Protein AF-A0A2S8FAM4-F1 (afdb_monomer_lite)

pLDDT: mean 92.36, std 6.88, range [55.84, 98.5]

Structure (mmCIF, N/CA/C/O backbone):
data_AF-A0A2S8FAM4-F1
#
_entry.id   AF-A0A2S8FAM4-F1
#
loop_
_atom_site.group_PDB
_atom_site.id
_atom_site.type_symbol
_atom_site.label_atom_id
_atom_site.label_alt_id
_atom_site.label_comp_id
_atom_site.label_asym_id
_atom_site.label_entity_id
_atom_site.label_seq_id
_atom_site.pdbx_PDB_ins_code
_atom_site.Cartn_x
_atom_site.Cartn_y
_atom_site.Cartn_z
_atom_site.occupancy
_atom_site.B_iso_or_equiv
_atom_site.auth_seq_id
_atom_site.auth_comp_id
_atom_site.auth_asym_id
_atom_site.auth_atom_id
_atom_site.pdbx_PDB_model_num
ATOM 1 N N . MET A 1 1 ? -5.728 -14.036 -1.581 1.00 91.44 1 MET A N 1
ATOM 2 C CA . MET A 1 1 ? -6.067 -14.163 -0.144 1.00 91.44 1 MET A CA 1
ATOM 3 C C . MET A 1 1 ? -7.359 -14.964 0.045 1.00 91.44 1 MET A C 1
ATOM 5 O O . MET A 1 1 ? -8.101 -15.139 -0.917 1.00 91.44 1 MET A O 1
ATOM 9 N N . THR A 1 2 ? -7.619 -15.513 1.237 1.00 95.44 2 THR A N 1
ATOM 10 C CA . THR A 1 2 ? -8.847 -16.270 1.579 1.00 95.44 2 THR A CA 1
ATOM 11 C C . THR A 1 2 ? -9.585 -15.661 2.778 1.00 95.44 2 THR A C 1
ATOM 13 O O . THR A 1 2 ? -9.003 -14.867 3.506 1.00 95.44 2 THR A O 1
ATOM 16 N N . GLU A 1 3 ? -10.837 -16.060 3.043 1.00 97.25 3 GLU A N 1
ATOM 17 C CA . GLU A 1 3 ? -11.587 -15.601 4.237 1.00 97.25 3 GLU A CA 1
ATOM 18 C C . GLU A 1 3 ? -10.841 -15.903 5.541 1.00 97.25 3 GLU A C 1
ATOM 20 O O . GLU A 1 3 ? -10.739 -15.052 6.414 1.00 97.25 3 GLU A O 1
ATOM 25 N N . ALA A 1 4 ? -10.226 -17.087 5.640 1.00 97.88 4 ALA A N 1
ATOM 26 C CA . ALA A 1 4 ? -9.426 -17.453 6.805 1.00 97.88 4 ALA A CA 1
ATOM 27 C C . ALA A 1 4 ? -8.199 -16.542 6.984 1.00 97.88 4 ALA A C 1
ATOM 29 O O . ALA A 1 4 ? -7.764 -16.312 8.111 1.00 97.88 4 ALA A O 1
ATOM 30 N N . ASP A 1 5 ? -7.640 -16.029 5.886 1.00 97.81 5 ASP A N 1
ATOM 31 C CA . ASP A 1 5 ? -6.540 -15.069 5.936 1.00 97.81 5 ASP A CA 1
ATOM 32 C C . ASP A 1 5 ? -7.026 -13.689 6.391 1.00 97.81 5 ASP A C 1
ATOM 34 O O . ASP A 1 5 ? -6.368 -13.059 7.215 1.00 97.81 5 ASP A O 1
ATOM 38 N N . VAL A 1 6 ? -8.187 -13.238 5.908 1.00 98.00 6 VAL A N 1
ATOM 39 C CA . VAL A 1 6 ? -8.804 -11.969 6.328 1.00 98.00 6 VAL A CA 1
ATOM 40 C C . VAL A 1 6 ? -9.157 -12.007 7.816 1.00 98.00 6 VAL A C 1
ATOM 42 O O . VAL A 1 6 ? -8.746 -11.121 8.564 1.00 98.00 6 VAL A O 1
ATOM 45 N N . ASP A 1 7 ? -9.816 -13.072 8.276 1.00 98.25 7 ASP A N 1
ATOM 46 C CA . ASP A 1 7 ? -10.145 -13.272 9.693 1.00 98.25 7 ASP A CA 1
ATOM 47 C C . ASP A 1 7 ? -8.873 -13.314 10.561 1.00 98.25 7 ASP A C 1
ATOM 49 O O . ASP A 1 7 ? -8.841 -12.828 11.698 1.00 98.25 7 ASP A O 1
ATOM 53 N N . LYS A 1 8 ? -7.782 -13.874 10.023 1.00 98.38 8 LYS A N 1
ATOM 54 C CA . LYS A 1 8 ? -6.474 -13.859 10.680 1.00 98.38 8 LYS A CA 1
ATOM 55 C C . LYS A 1 8 ? -5.906 -12.441 10.777 1.00 98.38 8 LYS A C 1
ATOM 57 O O . LYS A 1 8 ? -5.403 -12.094 11.839 1.00 98.38 8 LYS A O 1
ATOM 62 N N . ILE A 1 9 ? -5.987 -11.622 9.725 1.00 98.38 9 ILE A N 1
ATOM 63 C CA . ILE A 1 9 ? -5.545 -10.215 9.765 1.00 98.38 9 ILE A CA 1
ATOM 64 C C . ILE A 1 9 ? -6.311 -9.454 10.852 1.00 98.38 9 ILE A C 1
ATOM 66 O O . ILE A 1 9 ? -5.694 -8.839 11.722 1.00 98.38 9 ILE A O 1
ATOM 70 N N . GLU A 1 10 ? -7.640 -9.538 10.840 1.00 98.38 10 GLU A N 1
ATOM 71 C CA . GLU A 1 10 ? -8.509 -8.849 11.799 1.00 98.38 10 GLU A CA 1
ATOM 72 C C . GLU A 1 10 ? -8.233 -9.279 13.243 1.00 98.38 10 GLU A C 1
ATOM 74 O O . GLU A 1 10 ? -8.065 -8.436 14.125 1.00 98.38 10 GLU A O 1
ATOM 79 N N . SER A 1 11 ? -8.113 -10.586 13.491 1.00 98.31 11 SER A N 1
ATOM 80 C CA . SER A 1 11 ? -7.857 -11.117 14.835 1.00 98.31 11 SER A CA 1
ATOM 81 C C . SER A 1 11 ? -6.451 -10.806 15.360 1.00 98.31 11 SER A C 1
ATOM 83 O O . SER A 1 11 ? -6.300 -10.473 16.534 1.00 98.31 11 SER A O 1
ATOM 85 N N . GLU A 1 12 ? -5.421 -10.879 14.514 1.00 98.31 12 GLU A N 1
ATOM 86 C CA . GLU A 1 12 ? -4.027 -10.621 14.898 1.00 98.31 12 GLU A CA 1
ATOM 87 C C . GLU A 1 12 ? -3.741 -9.129 15.124 1.00 98.31 12 GLU A C 1
ATOM 89 O O . GLU A 1 12 ? -2.832 -8.791 15.893 1.00 98.31 12 GLU A O 1
ATOM 94 N N . LEU A 1 13 ? -4.481 -8.243 14.453 1.00 97.50 13 LEU A N 1
ATOM 95 C CA . LEU A 1 13 ? -4.334 -6.789 14.572 1.00 97.50 13 LEU A CA 1
ATOM 96 C C . LEU A 1 13 ? -5.385 -6.144 15.485 1.00 97.50 13 LEU A C 1
ATOM 98 O O . LEU A 1 13 ? -5.208 -4.997 15.882 1.00 97.50 13 LEU A O 1
ATOM 102 N N . GLY A 1 14 ? -6.450 -6.865 15.846 1.00 97.06 14 GLY A N 1
ATOM 103 C CA . GLY A 1 14 ? -7.537 -6.339 16.673 1.00 97.06 14 GLY A CA 1
ATOM 104 C C . GLY A 1 14 ? -8.384 -5.280 15.962 1.00 97.06 14 GLY A C 1
ATOM 105 O O . GLY A 1 14 ? -8.885 -4.370 16.618 1.00 97.06 14 GLY A O 1
ATOM 106 N N . ILE A 1 15 ? -8.528 -5.386 14.639 1.00 96.56 15 ILE A N 1
ATOM 107 C CA . ILE A 1 15 ? -9.277 -4.442 13.795 1.00 96.56 15 ILE A CA 1
ATOM 108 C C . ILE A 1 15 ? -10.448 -5.138 13.098 1.00 96.56 15 ILE A C 1
ATOM 110 O O . ILE A 1 15 ? -10.539 -6.362 13.075 1.00 96.56 15 ILE A O 1
ATOM 114 N N . THR A 1 16 ? -11.328 -4.353 12.484 1.00 97.00 16 THR A N 1
ATOM 115 C CA . THR A 1 16 ? -12.312 -4.842 11.511 1.00 97.00 16 THR A CA 1
ATOM 116 C C . THR A 1 16 ? -12.008 -4.189 10.175 1.00 97.00 16 THR A C 1
ATOM 118 O O . THR A 1 16 ? -11.930 -2.963 10.095 1.00 97.00 16 THR A O 1
ATOM 121 N N . LEU A 1 17 ? -11.788 -4.998 9.143 1.00 97.81 17 LEU A N 1
ATOM 122 C CA . LEU A 1 17 ? -11.504 -4.495 7.811 1.00 97.81 17 LEU A CA 1
ATOM 123 C C . LEU A 1 17 ? -12.808 -4.053 7.132 1.00 97.81 17 LEU A C 1
ATOM 125 O O . LEU A 1 17 ? -13.815 -4.764 7.216 1.00 97.81 17 LEU A O 1
ATOM 129 N N . PRO A 1 18 ? -12.802 -2.910 6.429 1.00 97.94 18 PRO A N 1
ATOM 130 C CA . PRO A 1 18 ? -13.954 -2.462 5.658 1.00 97.94 18 PRO A CA 1
ATOM 131 C C . PRO A 1 18 ? -14.409 -3.486 4.613 1.00 97.94 18 PRO A C 1
ATOM 133 O O . PRO A 1 18 ? -13.591 -4.183 4.005 1.00 97.94 18 PRO A O 1
ATOM 136 N N . MET A 1 19 ? -15.724 -3.577 4.394 1.00 97.25 19 MET A N 1
ATOM 137 C CA . MET A 1 19 ? -16.318 -4.594 3.516 1.00 97.25 19 MET A CA 1
ATOM 138 C C . MET A 1 19 ? -15.822 -4.485 2.068 1.00 97.25 19 MET A C 1
ATOM 140 O O . MET A 1 19 ? -15.526 -5.497 1.441 1.00 97.25 19 MET A O 1
ATOM 144 N N . ASP A 1 20 ? -15.681 -3.267 1.551 1.00 97.19 20 ASP A N 1
ATOM 145 C CA . ASP A 1 20 ? -15.162 -3.009 0.206 1.00 97.19 20 ASP A CA 1
ATOM 146 C C . ASP A 1 20 ? -13.700 -3.459 0.050 1.00 97.19 20 ASP A C 1
ATOM 148 O O . ASP A 1 20 ? -13.341 -4.033 -0.979 1.00 97.19 20 ASP A O 1
ATOM 152 N N . TYR A 1 21 ? -12.866 -3.294 1.082 1.00 97.31 21 TYR A N 1
ATOM 153 C CA . TYR A 1 21 ? -11.515 -3.859 1.095 1.00 97.31 21 TYR A CA 1
ATOM 154 C C . TYR A 1 21 ? -11.532 -5.390 1.117 1.00 97.31 21 TYR A C 1
ATOM 156 O O . TYR A 1 21 ? -10.822 -6.013 0.323 1.00 97.31 21 TYR A O 1
ATOM 164 N N . ARG A 1 22 ? -12.372 -6.003 1.969 1.00 97.06 22 ARG A N 1
ATOM 165 C CA . ARG A 1 22 ? -12.530 -7.468 2.031 1.00 97.06 22 ARG A CA 1
ATOM 166 C C . ARG A 1 22 ? -12.901 -8.040 0.663 1.00 97.06 22 ARG A C 1
ATOM 168 O O . ARG A 1 22 ? -12.263 -8.986 0.206 1.00 97.06 22 ARG A O 1
ATOM 175 N N . GLU A 1 23 ? -13.887 -7.451 -0.012 1.00 96.00 23 GLU A N 1
ATOM 176 C CA . GLU A 1 23 ? -14.320 -7.894 -1.341 1.00 96.00 23 GLU A CA 1
ATOM 177 C C . GLU A 1 23 ? -13.179 -7.845 -2.366 1.00 96.00 23 GLU A C 1
ATOM 179 O O . GLU A 1 23 ? -12.997 -8.797 -3.130 1.00 96.00 23 GLU A O 1
ATOM 184 N N . ILE A 1 24 ? -12.374 -6.778 -2.359 1.00 95.38 24 ILE A N 1
ATOM 185 C CA . ILE A 1 24 ? -11.244 -6.626 -3.282 1.00 95.38 24 ILE A CA 1
ATOM 186 C C . ILE A 1 24 ? -10.197 -7.725 -3.069 1.00 95.38 24 ILE A C 1
ATOM 188 O O . ILE A 1 24 ? -9.776 -8.354 -4.041 1.00 95.38 24 ILE A O 1
ATOM 192 N N . VAL A 1 25 ? -9.775 -7.981 -1.828 1.00 94.69 25 VAL A N 1
ATOM 193 C CA . VAL A 1 25 ? -8.695 -8.947 -1.554 1.00 94.69 25 VAL A CA 1
ATOM 194 C C . VAL A 1 25 ? -9.142 -10.406 -1.686 1.00 94.69 25 VAL A C 1
ATOM 196 O O . VAL A 1 25 ? -8.370 -11.267 -2.109 1.00 94.69 25 VAL A O 1
ATOM 199 N N . LEU A 1 26 ? -10.413 -10.706 -1.404 1.00 94.75 26 LEU A N 1
ATOM 200 C CA . LEU A 1 26 ? -10.986 -12.040 -1.618 1.00 94.75 26 LEU A CA 1
ATOM 201 C C . LEU A 1 26 ? -11.180 -12.360 -3.104 1.00 94.75 26 LEU A C 1
ATOM 203 O O . LEU A 1 26 ? -11.109 -13.522 -3.514 1.00 94.75 26 LEU A O 1
ATOM 207 N N . HIS A 1 27 ? -11.405 -11.331 -3.922 1.00 92.38 27 HIS A N 1
ATOM 208 C CA . HIS A 1 27 ? -11.604 -11.449 -5.364 1.00 92.38 27 HIS A CA 1
ATOM 209 C C . HIS A 1 27 ? -10.460 -10.833 -6.171 1.00 92.38 27 HIS A C 1
ATOM 211 O O . HIS A 1 27 ? -10.675 -10.384 -7.300 1.00 92.38 27 HIS A O 1
ATOM 217 N N . PHE A 1 28 ? -9.245 -10.855 -5.612 1.00 86.25 28 PHE A N 1
ATOM 218 C CA . PHE A 1 28 ? -8.072 -10.199 -6.175 1.00 86.25 28 PHE A CA 1
ATOM 219 C C . PHE A 1 28 ? -7.841 -10.614 -7.648 1.00 86.25 28 PHE A C 1
ATOM 221 O O . PHE A 1 28 ? -7.541 -11.779 -7.938 1.00 86.25 28 PHE A O 1
ATOM 228 N N . PRO A 1 29 ? -8.019 -9.695 -8.615 1.00 85.38 29 PRO A N 1
ATOM 229 C CA . PRO A 1 29 ? -8.093 -10.028 -10.033 1.00 85.38 29 PRO A CA 1
ATOM 230 C C . PRO A 1 29 ? -6.719 -10.114 -10.712 1.00 85.38 29 PRO A C 1
ATOM 232 O O . PRO A 1 29 ? -6.628 -10.684 -11.802 1.00 85.38 29 PRO A O 1
ATOM 235 N N . VAL A 1 30 ? -5.660 -9.574 -10.094 1.00 90.31 30 VAL A N 1
ATOM 236 C CA . VAL A 1 30 ? -4.313 -9.498 -10.677 1.00 90.31 30 VAL A CA 1
ATOM 237 C C . VAL A 1 30 ? -3.519 -10.758 -10.331 1.00 90.31 30 VAL A C 1
ATOM 239 O O . VAL A 1 30 ? -2.851 -10.866 -9.306 1.00 90.31 30 VAL A O 1
ATOM 242 N N . ARG A 1 31 ? -3.605 -11.773 -11.193 1.00 90.06 31 ARG A N 1
ATOM 243 C CA . ARG A 1 31 ? -3.109 -13.124 -10.876 1.00 90.06 31 ARG A CA 1
ATOM 244 C C . ARG A 1 31 ? -1.599 -13.232 -10.715 1.00 90.06 31 ARG A C 1
ATOM 246 O O . ARG A 1 31 ? -1.145 -14.148 -10.035 1.00 90.06 31 ARG A O 1
ATOM 253 N N . PHE A 1 32 ? -0.831 -12.366 -11.365 1.00 89.25 32 PHE A N 1
ATOM 254 C CA . PHE A 1 32 ? 0.627 -12.374 -11.256 1.00 89.25 32 PHE A CA 1
ATOM 255 C C . PHE A 1 32 ? 1.148 -11.683 -9.986 1.00 89.25 32 PHE A C 1
ATOM 257 O O . PHE A 1 32 ? 2.312 -11.875 -9.655 1.00 89.25 32 PHE A O 1
ATOM 264 N N . GLU A 1 33 ? 0.302 -10.926 -9.283 1.00 89.44 33 GLU A N 1
ATOM 265 C CA . GLU A 1 33 ? 0.598 -10.293 -7.987 1.00 89.44 33 GLU A CA 1
ATOM 266 C C . GLU A 1 33 ? 0.038 -11.085 -6.798 1.00 89.44 33 GLU A C 1
ATOM 268 O O . GLU A 1 33 ? 0.322 -10.764 -5.644 1.00 89.44 33 GLU A O 1
ATOM 273 N N . ALA A 1 34 ? -0.742 -12.139 -7.056 1.00 89.00 34 ALA A N 1
ATOM 274 C CA . ALA A 1 34 ? -1.329 -12.964 -6.008 1.00 89.00 34 ALA A CA 1
ATOM 275 C C . ALA A 1 34 ? -0.245 -13.545 -5.080 1.00 89.00 34 ALA A C 1
ATOM 277 O O . ALA A 1 34 ? 0.694 -14.204 -5.536 1.00 89.00 34 ALA A O 1
ATOM 278 N N . GLY A 1 35 ? -0.399 -13.315 -3.773 1.00 86.00 35 GLY A N 1
ATOM 279 C CA . GLY A 1 35 ? 0.574 -13.708 -2.750 1.00 86.00 35 GLY A CA 1
ATOM 280 C C . GLY A 1 35 ? 1.915 -12.965 -2.805 1.00 86.00 35 GLY A C 1
ATOM 281 O O . GLY A 1 35 ? 2.908 -13.483 -2.300 1.00 86.00 35 GLY A O 1
ATOM 282 N N . THR A 1 36 ? 1.974 -11.792 -3.440 1.00 88.00 36 THR A N 1
ATOM 283 C CA . THR A 1 36 ? 3.171 -10.940 -3.462 1.00 88.00 36 THR A CA 1
ATOM 284 C C . THR A 1 36 ? 3.010 -9.721 -2.553 1.00 88.00 36 THR A C 1
ATOM 286 O O . THR A 1 36 ? 1.906 -9.367 -2.129 1.00 88.00 36 THR A O 1
ATOM 289 N N . THR A 1 37 ? 4.138 -9.076 -2.259 1.00 91.31 37 THR A N 1
ATOM 290 C CA . THR A 1 37 ? 4.223 -7.769 -1.586 1.00 91.31 37 THR A CA 1
ATOM 291 C C . THR A 1 37 ? 4.738 -6.691 -2.540 1.00 91.31 37 THR A C 1
ATOM 293 O O . THR A 1 37 ? 5.286 -5.670 -2.113 1.00 91.31 37 THR A O 1
ATOM 296 N N . ASP A 1 38 ? 4.593 -6.944 -3.841 1.00 84.81 38 ASP A N 1
ATOM 297 C CA . ASP A 1 38 ? 5.065 -6.087 -4.914 1.00 84.81 38 ASP A CA 1
ATOM 298 C C . ASP A 1 38 ? 3.867 -5.336 -5.490 1.00 84.81 38 ASP A C 1
ATOM 300 O O . ASP A 1 38 ? 2.991 -5.931 -6.111 1.00 84.81 38 ASP A O 1
ATOM 304 N N . GLY A 1 39 ? 3.829 -4.023 -5.267 1.00 85.88 39 GLY A N 1
ATOM 305 C CA . GLY A 1 39 ? 2.795 -3.151 -5.811 1.00 85.88 39 GLY A CA 1
ATOM 306 C C . GLY A 1 39 ? 1.913 -2.494 -4.756 1.00 85.88 39 GLY A C 1
ATOM 307 O O . GLY A 1 39 ? 2.079 -2.649 -3.543 1.00 85.88 39 GLY A O 1
ATOM 308 N N . PHE A 1 40 ? 0.957 -1.716 -5.254 1.00 91.75 40 PHE A N 1
ATOM 309 C CA . PHE A 1 40 ? 0.178 -0.788 -4.439 1.00 91.75 40 PHE A CA 1
ATOM 310 C C . PHE A 1 40 ? -0.869 -1.470 -3.548 1.00 91.75 40 PHE A C 1
ATOM 312 O O . PHE A 1 40 ? -1.376 -0.843 -2.621 1.00 91.75 40 PHE A O 1
ATOM 319 N N . LEU A 1 41 ? -1.182 -2.742 -3.813 1.00 94.44 41 LEU A N 1
ATOM 320 C CA . LEU A 1 41 ? -2.100 -3.553 -3.023 1.00 94.44 41 LEU A CA 1
ATOM 321 C C . LEU A 1 41 ? -1.515 -4.955 -2.827 1.00 94.44 41 LEU A C 1
ATOM 323 O O . LEU A 1 41 ? -1.285 -5.675 -3.793 1.00 94.44 41 LEU A O 1
ATOM 327 N N . TRP A 1 42 ? -1.271 -5.337 -1.578 1.00 95.50 42 TRP A N 1
ATOM 328 C CA . TRP A 1 42 ? -0.707 -6.639 -1.229 1.00 95.50 42 TRP A CA 1
ATOM 329 C C . TRP A 1 42 ? -1.799 -7.689 -1.033 1.00 95.50 42 TRP A C 1
ATOM 331 O O . TRP A 1 42 ? -2.854 -7.412 -0.464 1.00 95.50 42 TRP A O 1
ATOM 341 N N . ASP A 1 43 ? -1.495 -8.922 -1.443 1.00 91.69 43 ASP A N 1
ATOM 342 C CA . ASP A 1 43 ? -2.370 -10.094 -1.280 1.00 91.69 43 ASP A CA 1
ATOM 343 C C . ASP A 1 43 ? -1.771 -11.159 -0.329 1.00 91.69 43 ASP A C 1
ATOM 345 O O . ASP A 1 43 ? -2.327 -12.244 -0.149 1.00 91.69 43 ASP A O 1
ATOM 349 N N . ASP A 1 44 ? -0.629 -10.860 0.302 1.00 95.44 44 ASP A N 1
ATOM 350 C CA . ASP A 1 44 ? -0.006 -11.696 1.333 1.00 95.44 44 ASP A CA 1
ATOM 351 C C . ASP A 1 44 ? -0.433 -11.244 2.740 1.00 95.44 44 ASP A C 1
ATOM 353 O O . ASP A 1 44 ? 0.005 -10.215 3.261 1.00 95.44 44 ASP A O 1
ATOM 357 N N . ALA A 1 45 ? -1.278 -12.051 3.381 1.00 96.56 45 ALA A N 1
ATOM 358 C CA . ALA A 1 45 ? -1.807 -11.756 4.707 1.00 96.56 45 ALA A CA 1
ATOM 359 C C . ALA A 1 45 ? -0.744 -11.747 5.815 1.00 96.56 45 ALA A C 1
ATOM 361 O O . ALA A 1 45 ? -0.847 -10.955 6.752 1.00 96.56 45 ALA A O 1
ATOM 362 N N . ALA A 1 46 ? 0.281 -12.601 5.737 1.00 97.38 46 ALA A N 1
ATOM 363 C CA . ALA A 1 46 ? 1.339 -12.616 6.743 1.00 97.38 46 ALA A CA 1
ATOM 364 C C . ALA A 1 46 ? 2.167 -11.328 6.666 1.00 97.38 46 ALA A C 1
ATOM 366 O O . ALA A 1 46 ? 2.432 -10.711 7.700 1.00 97.38 46 ALA A O 1
ATOM 367 N N . ALA A 1 47 ? 2.490 -10.890 5.447 1.00 97.50 47 ALA A N 1
ATOM 368 C CA . ALA A 1 47 ? 3.197 -9.639 5.217 1.00 97.50 47 ALA A CA 1
ATOM 369 C C . ALA A 1 47 ? 2.368 -8.412 5.625 1.00 97.50 47 ALA A C 1
ATOM 371 O O . ALA A 1 47 ? 2.906 -7.490 6.238 1.00 97.50 47 ALA A O 1
ATOM 372 N N . LEU A 1 48 ? 1.057 -8.404 5.351 1.00 97.81 48 LEU A N 1
ATOM 373 C CA . LEU A 1 48 ? 0.156 -7.336 5.798 1.00 97.81 48 LEU A CA 1
ATOM 374 C C . LEU A 1 48 ? 0.116 -7.219 7.327 1.00 97.81 48 LEU A C 1
ATOM 376 O O . LEU A 1 48 ? 0.190 -6.106 7.852 1.00 97.81 48 LEU A O 1
ATOM 380 N N . ILE A 1 49 ? 0.035 -8.346 8.044 1.00 98.44 49 ILE A N 1
ATOM 381 C CA . ILE A 1 49 ? 0.057 -8.370 9.516 1.00 98.44 49 ILE A CA 1
ATOM 382 C C . ILE A 1 49 ? 1.392 -7.844 10.042 1.00 98.44 49 ILE A C 1
ATOM 384 O O . ILE A 1 49 ? 1.409 -6.984 10.923 1.00 98.44 49 ILE A O 1
ATOM 388 N N . GLU A 1 50 ? 2.508 -8.360 9.522 1.00 98.06 50 GLU A N 1
ATOM 389 C CA . GLU A 1 50 ? 3.849 -7.948 9.942 1.00 98.06 50 GLU A CA 1
ATOM 390 C C . GLU A 1 50 ? 4.047 -6.446 9.732 1.00 98.06 50 GLU A C 1
ATOM 392 O O . GLU A 1 50 ? 4.432 -5.732 10.661 1.00 98.06 50 GLU A O 1
ATOM 397 N N . ARG A 1 51 ? 3.695 -5.950 8.544 1.00 97.44 51 ARG A N 1
ATOM 398 C CA . ARG A 1 51 ? 3.888 -4.551 8.186 1.00 97.44 51 ARG A CA 1
ATOM 399 C C . ARG A 1 51 ? 2.984 -3.610 8.972 1.00 97.44 51 ARG A C 1
ATOM 401 O O . ARG A 1 51 ? 3.461 -2.586 9.449 1.00 97.44 51 ARG A O 1
ATOM 408 N N . ASN A 1 52 ? 1.710 -3.947 9.172 1.00 98.25 52 ASN A N 1
ATOM 409 C CA . ASN A 1 52 ? 0.826 -3.113 9.991 1.00 98.25 52 ASN A CA 1
ATOM 410 C C . ASN A 1 52 ? 1.280 -3.076 11.458 1.00 98.25 52 ASN A C 1
ATOM 412 O O . ASN A 1 52 ? 1.298 -1.999 12.042 1.00 98.25 52 ASN A O 1
ATOM 416 N N . ARG A 1 53 ? 1.730 -4.200 12.037 1.00 97.69 53 ARG A N 1
ATOM 417 C CA . ARG A 1 53 ? 2.317 -4.222 13.396 1.00 97.69 53 ARG A CA 1
ATOM 418 C C . ARG A 1 53 ? 3.553 -3.351 13.512 1.00 97.69 53 ARG A C 1
ATOM 420 O O . ARG A 1 53 ? 3.749 -2.672 14.520 1.00 97.69 53 ARG A O 1
ATOM 427 N N . GLU A 1 54 ? 4.404 -3.409 12.496 1.00 96.25 54 GLU A N 1
ATOM 428 C CA . GLU A 1 54 ? 5.586 -2.572 12.418 1.00 96.25 54 GLU A CA 1
ATOM 429 C C . GLU A 1 54 ? 5.184 -1.087 12.409 1.00 96.25 54 GLU A C 1
ATOM 431 O O . GLU A 1 54 ? 5.676 -0.313 13.231 1.00 96.25 54 GLU A O 1
ATOM 436 N N . LEU A 1 55 ? 4.258 -0.696 11.529 1.00 96.38 55 LEU A N 1
ATOM 437 C CA . LEU A 1 55 ? 3.817 0.690 11.377 1.00 96.38 55 LEU A CA 1
ATOM 438 C C . LEU A 1 55 ? 3.089 1.230 12.617 1.00 96.38 55 LEU A C 1
ATOM 440 O O . LEU A 1 55 ? 3.264 2.400 12.939 1.00 96.38 55 LEU A O 1
ATOM 444 N N . THR A 1 56 ? 2.326 0.409 13.342 1.00 96.31 56 THR A N 1
ATOM 445 C CA . THR A 1 56 ? 1.622 0.813 14.577 1.00 96.31 56 THR A CA 1
ATOM 446 C C . THR A 1 56 ? 2.495 0.762 15.834 1.00 96.31 56 THR A C 1
ATOM 448 O O . THR A 1 56 ? 2.040 1.094 16.929 1.00 96.31 56 THR A O 1
ATOM 451 N N . SER A 1 57 ? 3.769 0.390 15.703 1.00 93.75 57 SER A N 1
ATOM 452 C CA . SER A 1 57 ? 4.742 0.403 16.796 1.00 93.75 57 SER A CA 1
ATOM 453 C C . SER A 1 57 ? 5.682 1.604 16.684 1.00 93.75 57 SER A C 1
ATOM 455 O O . SER A 1 57 ? 5.993 2.077 15.592 1.00 93.75 57 SER A O 1
ATOM 457 N N . ALA A 1 58 ? 6.194 2.090 17.818 1.00 89.31 58 ALA A N 1
ATOM 458 C CA . ALA A 1 58 ? 7.244 3.107 17.806 1.00 89.31 58 ALA A CA 1
ATOM 459 C C . ALA A 1 58 ? 8.530 2.517 17.210 1.00 89.31 58 ALA A C 1
ATOM 461 O O . ALA A 1 58 ? 8.994 1.455 17.639 1.00 89.31 58 ALA A O 1
ATOM 462 N N . ARG A 1 59 ? 9.123 3.208 16.231 1.00 91.38 59 ARG A N 1
ATOM 463 C CA . ARG A 1 59 ? 10.312 2.728 15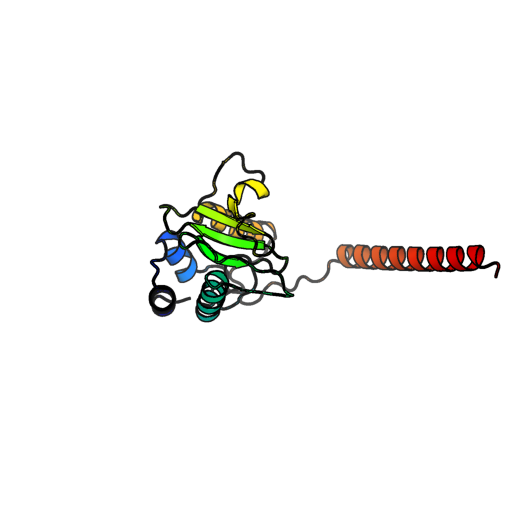.508 1.00 91.38 59 ARG A CA 1
ATOM 464 C C . ARG A 1 59 ? 11.401 3.783 15.467 1.00 91.38 59 ARG A C 1
ATOM 466 O O . ARG A 1 59 ? 11.135 4.978 15.544 1.00 91.38 59 ARG A O 1
ATOM 473 N N . LYS A 1 60 ? 12.654 3.332 15.346 1.00 90.44 60 LYS A N 1
ATOM 474 C CA . LYS A 1 60 ? 13.821 4.221 15.269 1.00 90.44 60 LYS A CA 1
ATOM 475 C C . LYS A 1 60 ? 14.813 3.847 14.157 1.00 90.44 60 LYS A C 1
ATOM 477 O O . LYS A 1 60 ? 15.983 3.576 14.454 1.00 90.44 60 LYS A O 1
ATOM 482 N N . PRO A 1 61 ? 14.381 3.778 12.885 1.00 85.31 61 PRO A N 1
ATOM 483 C CA . PRO A 1 61 ? 15.297 3.513 11.782 1.00 85.31 61 PRO A CA 1
ATOM 484 C C . PRO A 1 61 ? 16.340 4.630 11.681 1.00 85.31 61 PRO A C 1
ATOM 486 O O . PRO A 1 61 ? 16.026 5.816 11.759 1.00 85.31 61 PRO A O 1
ATOM 489 N N . TRP A 1 62 ? 17.612 4.244 11.559 1.00 86.12 62 TRP A N 1
ATOM 490 C CA . TRP A 1 62 ? 18.746 5.168 11.398 1.00 86.12 62 TRP A CA 1
ATOM 491 C C . TRP A 1 62 ? 18.810 6.309 12.431 1.00 86.12 62 TRP A C 1
ATOM 493 O O . TRP A 1 62 ? 19.347 7.379 12.160 1.00 86.12 62 TRP A O 1
ATOM 503 N N . GLY A 1 63 ? 18.278 6.080 13.636 1.00 87.19 63 GLY A N 1
ATOM 504 C CA . GLY A 1 63 ? 18.277 7.069 14.713 1.00 87.19 63 GLY A CA 1
ATOM 505 C C . GLY A 1 63 ? 17.151 8.107 14.647 1.00 87.19 63 GLY A C 1
ATOM 506 O O . GLY A 1 63 ? 17.040 8.891 15.590 1.00 87.19 63 GLY A O 1
ATOM 507 N N . VAL A 1 64 ? 16.308 8.088 13.611 1.00 86.25 64 VAL A N 1
ATOM 508 C CA . VAL A 1 64 ? 15.121 8.947 13.484 1.00 86.25 64 VAL A CA 1
ATOM 509 C C . VAL A 1 64 ? 13.937 8.246 14.132 1.00 86.25 64 VAL A C 1
ATOM 511 O O . VAL A 1 64 ? 13.639 7.107 13.797 1.00 86.25 64 VAL A O 1
ATOM 514 N N . GLU A 1 65 ? 13.287 8.906 15.085 1.00 91.12 65 GLU A N 1
ATOM 515 C CA . GLU A 1 65 ? 12.103 8.367 15.753 1.00 91.12 65 GLU A CA 1
ATOM 516 C C . GLU A 1 65 ? 10.871 8.562 14.868 1.00 91.12 65 GLU A C 1
ATOM 518 O O . GLU A 1 65 ? 10.486 9.692 14.570 1.00 91.12 65 GLU A O 1
ATOM 523 N N . LEU A 1 66 ? 10.280 7.451 14.433 1.00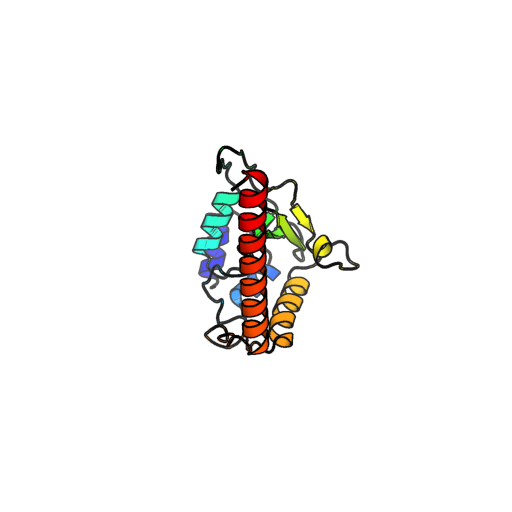 92.31 66 LEU A N 1
ATOM 524 C CA . LEU A 1 66 ? 9.031 7.430 13.685 1.00 92.31 66 LEU A CA 1
ATOM 525 C C . LEU A 1 66 ? 7.878 7.191 14.651 1.00 92.31 66 LEU A C 1
ATOM 527 O O . LEU A 1 66 ? 7.904 6.260 15.463 1.00 92.31 66 LEU A O 1
ATOM 531 N N . GLN A 1 67 ? 6.869 8.049 14.543 1.00 95.12 67 GLN A N 1
ATOM 532 C CA . GLN A 1 67 ? 5.646 7.914 15.313 1.00 95.12 67 GLN A CA 1
ATOM 533 C C . GLN A 1 67 ? 4.811 6.737 14.785 1.00 95.12 67 GLN A C 1
ATOM 535 O O . GLN A 1 67 ? 4.804 6.502 13.574 1.00 95.12 67 GLN A O 1
ATOM 540 N N . PRO A 1 68 ? 4.101 6.019 15.671 1.00 96.81 68 PRO A N 1
ATOM 541 C CA . PRO A 1 68 ? 3.141 4.999 15.270 1.00 96.81 68 PRO A CA 1
ATOM 542 C C . PRO A 1 68 ? 2.087 5.525 14.291 1.00 96.81 68 PRO A C 1
ATOM 544 O O . PRO A 1 68 ? 1.593 6.646 14.440 1.00 96.81 68 PRO A O 1
ATOM 547 N N . LEU A 1 69 ? 1.702 4.686 13.331 1.00 97.44 69 LEU A N 1
ATOM 548 C CA . LEU A 1 69 ? 0.563 4.923 12.452 1.00 97.44 69 LEU A CA 1
ATOM 549 C C . LEU A 1 69 ? -0.728 5.032 13.292 1.00 97.44 69 LEU A C 1
ATOM 551 O O . LEU A 1 69 ? -0.967 4.158 14.129 1.00 97.44 69 LEU A O 1
ATOM 555 N N . PRO A 1 70 ? -1.563 6.072 13.092 1.00 97.38 70 PRO A N 1
ATOM 556 C CA . PRO A 1 70 ? -2.844 6.193 13.788 1.00 97.38 70 PRO A CA 1
ATOM 557 C C . PRO A 1 70 ? -3.782 5.007 13.520 1.00 97.38 70 PRO A C 1
ATOM 559 O O . PRO A 1 70 ? -3.866 4.538 12.389 1.00 97.38 70 PRO A O 1
ATOM 562 N N . GLU A 1 71 ? -4.538 4.579 14.537 1.00 96.88 71 GLU A N 1
ATOM 563 C CA . GLU A 1 71 ? -5.378 3.360 14.515 1.00 96.88 71 GLU A CA 1
ATOM 564 C C . GLU A 1 71 ? -6.450 3.341 13.412 1.00 96.88 71 GLU A C 1
ATOM 566 O O . GLU A 1 71 ? -6.867 2.275 12.967 1.00 96.88 71 GLU A O 1
ATOM 571 N N . GLN A 1 72 ? -6.891 4.514 12.953 1.00 97.19 72 GLN A N 1
ATOM 572 C CA . GLN A 1 72 ? -7.860 4.645 11.860 1.00 97.19 72 GLN A CA 1
ATOM 573 C C . GLN A 1 72 ? -7.298 4.228 10.492 1.00 97.19 72 GLN A C 1
ATOM 575 O O . GLN A 1 72 ? -8.067 3.985 9.569 1.00 97.19 72 GLN A O 1
ATOM 580 N N . TYR A 1 73 ? -5.974 4.170 10.333 1.00 98.44 73 TYR A N 1
ATOM 581 C CA . TYR A 1 73 ? -5.348 3.837 9.061 1.00 98.44 73 TYR A CA 1
ATOM 582 C C . TYR A 1 73 ? -4.866 2.393 9.049 1.00 98.44 73 TYR A C 1
ATOM 584 O O . TYR A 1 73 ? -4.186 1.936 9.964 1.00 98.44 73 TYR A O 1
ATOM 592 N N . PHE A 1 74 ? -5.157 1.703 7.952 1.00 98.50 74 PHE A N 1
ATOM 593 C CA . PHE A 1 74 ? -4.647 0.369 7.675 1.00 98.50 74 PHE A CA 1
ATOM 594 C C . PHE A 1 74 ? -3.784 0.394 6.417 1.00 98.50 74 PHE A C 1
ATOM 596 O O . PHE A 1 74 ? -4.206 0.899 5.378 1.00 98.50 74 PHE A O 1
ATOM 603 N N . PHE A 1 75 ? -2.569 -0.139 6.509 1.00 98.50 75 PHE A N 1
ATOM 604 C CA . PHE A 1 75 ? -1.661 -0.265 5.376 1.00 98.50 75 PHE A CA 1
ATOM 605 C C . PHE A 1 75 ? -2.107 -1.384 4.440 1.00 98.50 75 PHE A C 1
ATOM 607 O O . PHE A 1 75 ? -2.312 -2.513 4.888 1.00 98.50 75 PHE A O 1
ATOM 614 N N . ILE A 1 76 ? -2.188 -1.074 3.143 1.00 97.88 76 ILE A N 1
ATOM 615 C CA . ILE A 1 76 ? -2.641 -2.007 2.104 1.00 97.88 76 ILE A CA 1
ATOM 616 C C . ILE A 1 76 ? -1.568 -2.348 1.064 1.00 97.88 76 ILE A C 1
ATOM 618 O O . ILE A 1 76 ? -1.720 -3.350 0.372 1.00 97.88 76 ILE A O 1
ATOM 622 N N . GLY A 1 77 ? -0.488 -1.570 0.955 1.00 96.88 77 GLY A N 1
ATOM 623 C CA . GLY A 1 77 ? 0.611 -1.841 0.024 1.00 96.88 77 GLY A CA 1
ATOM 624 C C . GLY A 1 77 ? 1.592 -0.676 -0.118 1.00 96.88 77 GLY A C 1
ATOM 625 O O . GLY A 1 77 ? 1.393 0.394 0.455 1.00 96.88 77 GLY A O 1
ATOM 626 N N . ASP A 1 78 ? 2.675 -0.872 -0.871 1.00 95.25 78 ASP A N 1
ATOM 627 C CA . ASP A 1 78 ? 3.663 0.173 -1.159 1.00 95.25 78 ASP A CA 1
ATOM 628 C C . ASP A 1 78 ? 4.300 0.012 -2.540 1.00 95.25 78 ASP A C 1
ATOM 630 O O . ASP A 1 78 ? 4.348 -1.068 -3.123 1.00 95.25 78 ASP A O 1
ATOM 634 N N . ASP A 1 79 ? 4.809 1.116 -3.072 1.00 90.62 79 ASP A N 1
ATOM 635 C CA . ASP A 1 79 ? 5.445 1.155 -4.390 1.00 90.62 79 ASP A CA 1
ATOM 636 C C . ASP A 1 79 ? 6.939 0.795 -4.378 1.00 90.62 79 ASP A C 1
ATOM 638 O O . ASP A 1 79 ? 7.613 0.927 -5.401 1.00 90.62 79 ASP A O 1
ATOM 642 N N . LYS A 1 80 ? 7.486 0.398 -3.219 1.00 89.19 80 LYS A N 1
ATOM 643 C CA . LYS A 1 80 ? 8.931 0.227 -2.962 1.00 89.19 80 LYS A CA 1
ATOM 644 C C . LYS A 1 80 ? 9.802 1.467 -3.237 1.00 89.19 80 LYS A C 1
ATOM 646 O O . LYS A 1 80 ? 11.020 1.392 -3.079 1.00 89.19 80 LYS A O 1
ATOM 651 N N . ALA A 1 81 ? 9.216 2.608 -3.589 1.00 89.75 81 ALA A N 1
ATOM 652 C CA . ALA A 1 81 ? 9.883 3.885 -3.836 1.00 89.75 81 ALA A CA 1
ATOM 653 C C . ALA A 1 81 ? 9.620 4.909 -2.716 1.00 89.75 81 ALA A C 1
ATOM 655 O O . ALA A 1 81 ? 9.982 6.080 -2.829 1.00 89.75 81 ALA A O 1
ATOM 656 N N . GLY A 1 82 ? 9.055 4.448 -1.598 1.00 90.31 82 GLY A N 1
ATOM 657 C CA . GLY A 1 82 ? 8.856 5.231 -0.383 1.00 90.31 82 GLY A CA 1
ATOM 658 C C . GLY A 1 82 ? 7.415 5.672 -0.159 1.00 90.31 82 GLY A C 1
ATOM 659 O O . GLY A 1 82 ? 7.185 6.412 0.792 1.00 90.31 82 GLY A O 1
ATOM 660 N N . TRP A 1 83 ? 6.462 5.220 -0.975 1.00 94.69 83 TRP A N 1
ATOM 661 C CA . TRP A 1 83 ? 5.064 5.620 -0.885 1.00 94.69 83 TRP A CA 1
ATOM 662 C C . TRP A 1 83 ? 4.243 4.440 -0.377 1.00 94.69 83 TRP A C 1
ATOM 664 O O . TRP A 1 83 ? 4.242 3.363 -0.974 1.00 94.69 83 TRP A O 1
ATOM 674 N N . GLN A 1 84 ? 3.564 4.632 0.752 1.00 96.69 84 GLN A N 1
ATOM 675 C CA . GLN A 1 84 ? 2.713 3.624 1.374 1.00 96.69 84 GLN A CA 1
ATOM 676 C C . GLN A 1 84 ? 1.245 3.982 1.165 1.00 96.69 84 GLN A C 1
ATOM 678 O O . GLN A 1 84 ? 0.833 5.106 1.443 1.00 96.69 84 GLN A O 1
ATOM 683 N N . TYR A 1 85 ? 0.454 3.014 0.724 1.00 97.75 85 TYR A N 1
ATOM 684 C CA . TYR A 1 85 ? -0.978 3.150 0.503 1.00 97.75 85 TYR A CA 1
ATOM 685 C C . TYR A 1 85 ? -1.720 2.691 1.749 1.00 97.75 85 TYR A C 1
ATOM 687 O O . TYR A 1 85 ? -1.447 1.622 2.306 1.00 97.75 85 TYR A O 1
ATOM 695 N N . LEU A 1 86 ? -2.655 3.524 2.188 1.00 98.44 86 LEU A N 1
ATOM 696 C CA . LEU A 1 86 ? -3.443 3.327 3.392 1.00 98.44 86 LEU A CA 1
ATOM 697 C C . LEU A 1 86 ? -4.932 3.413 3.049 1.00 98.44 86 LEU A C 1
ATOM 699 O O . LEU A 1 86 ? -5.321 4.149 2.141 1.00 98.44 86 LEU A O 1
ATOM 703 N N . ILE A 1 87 ? -5.768 2.733 3.824 1.00 98.50 87 ILE A N 1
ATOM 704 C CA . ILE A 1 87 ? -7.215 2.969 3.851 1.00 98.50 87 ILE A CA 1
ATOM 705 C C . ILE A 1 87 ? -7.628 3.506 5.215 1.00 98.50 87 ILE A C 1
ATOM 707 O O . ILE A 1 87 ? -7.055 3.121 6.234 1.00 98.50 87 ILE A O 1
ATOM 711 N N . ASP A 1 88 ? -8.622 4.389 5.231 1.00 98.06 88 ASP A N 1
ATOM 712 C CA . ASP A 1 88 ? -9.317 4.771 6.460 1.00 98.06 88 ASP A CA 1
ATOM 713 C C . ASP A 1 88 ? -10.374 3.714 6.803 1.00 98.06 88 ASP A C 1
ATOM 715 O O . ASP A 1 88 ? -11.371 3.564 6.093 1.00 98.06 88 ASP A O 1
ATOM 719 N N . THR A 1 89 ? -10.151 2.987 7.899 1.00 97.12 89 THR A N 1
ATOM 720 C CA . THR A 1 89 ? -11.026 1.908 8.380 1.00 97.12 89 THR A CA 1
ATOM 721 C C . THR A 1 89 ? -12.289 2.419 9.070 1.00 97.12 89 THR A C 1
ATOM 723 O O . THR A 1 89 ? -13.192 1.636 9.360 1.00 97.12 89 THR A O 1
ATOM 726 N N . THR A 1 90 ? -12.377 3.726 9.323 1.00 96.56 90 THR A N 1
ATOM 727 C CA . THR A 1 90 ? -13.530 4.367 9.970 1.00 96.56 90 THR A CA 1
ATOM 728 C C . THR A 1 90 ? -14.531 4.956 8.974 1.00 96.56 90 THR A C 1
ATOM 730 O O . THR A 1 90 ? -15.645 5.314 9.361 1.00 96.56 90 THR A O 1
ATOM 733 N N . SER A 1 91 ? -14.157 5.029 7.693 1.00 95.00 91 SER A N 1
ATOM 734 C CA . SER A 1 91 ? -14.989 5.543 6.605 1.00 95.00 91 SER A CA 1
ATOM 735 C C . SER A 1 91 ? -15.706 4.414 5.854 1.00 95.00 91 SER A C 1
ATOM 737 O O . SER A 1 91 ? -15.097 3.402 5.505 1.00 95.00 91 SER A O 1
ATOM 739 N N . GLU A 1 92 ? -16.993 4.614 5.549 1.00 94.25 92 GLU A N 1
ATOM 740 C CA . GLU A 1 92 ? -17.799 3.708 4.721 1.00 94.25 92 GLU A CA 1
ATOM 741 C C . GLU A 1 92 ? -18.535 4.506 3.620 1.00 94.25 92 GLU A C 1
ATOM 743 O O . GLU A 1 92 ? -19.437 5.291 3.937 1.00 94.25 92 GLU A O 1
ATOM 748 N N . PRO A 1 93 ? -18.179 4.347 2.326 1.00 95.50 93 PRO A N 1
ATOM 749 C CA . PRO A 1 93 ? -17.098 3.506 1.785 1.00 95.50 93 PRO A CA 1
ATOM 750 C C . PRO A 1 93 ? -15.695 3.970 2.207 1.00 95.50 93 PRO A C 1
ATOM 752 O O . PRO A 1 93 ? -15.508 5.135 2.565 1.00 95.50 93 PRO A O 1
ATOM 755 N N . SER A 1 94 ? -14.703 3.081 2.129 1.00 97.88 94 SER A N 1
ATOM 756 C CA . SER A 1 94 ? -13.340 3.405 2.551 1.00 97.88 94 SER A CA 1
ATOM 757 C C . SER A 1 94 ? -12.663 4.412 1.633 1.00 97.88 94 SER A C 1
ATOM 759 O O . SER A 1 94 ? -12.807 4.384 0.407 1.00 97.88 94 SER A O 1
ATOM 761 N N . LEU A 1 95 ? -11.880 5.299 2.244 1.00 98.12 95 LEU A N 1
ATOM 762 C CA . LEU A 1 95 ? -11.093 6.321 1.561 1.00 98.12 95 LEU A CA 1
ATOM 763 C C . LEU A 1 95 ? -9.629 5.898 1.480 1.00 98.12 95 LEU A C 1
ATOM 765 O O . LEU A 1 95 ? -9.099 5.323 2.430 1.00 98.12 95 LEU A O 1
ATOM 769 N N . VAL A 1 96 ? -8.972 6.229 0.367 1.00 98.00 96 VAL A N 1
ATOM 770 C CA . VAL A 1 96 ? -7.553 5.916 0.153 1.00 98.00 96 VAL A CA 1
ATOM 771 C C . VAL A 1 96 ? -6.676 7.115 0.490 1.00 98.00 96 VAL A C 1
ATOM 773 O O . VAL A 1 96 ? -6.882 8.239 0.017 1.00 98.00 96 VAL A O 1
ATOM 776 N N . TYR A 1 97 ? -5.653 6.838 1.284 1.00 98.19 97 TYR A N 1
ATOM 777 C CA . TYR A 1 97 ? -4.625 7.774 1.696 1.00 98.19 97 TYR A CA 1
ATOM 778 C C . TYR A 1 97 ? -3.262 7.272 1.254 1.00 98.19 97 TYR A C 1
ATOM 780 O O . TYR A 1 97 ? -3.060 6.093 0.960 1.00 98.19 97 TYR A O 1
ATOM 788 N N . ILE A 1 98 ? -2.313 8.192 1.241 1.00 97.31 98 ILE A N 1
ATOM 789 C CA . ILE A 1 98 ? -0.923 7.882 0.984 1.00 97.31 98 ILE A CA 1
ATOM 790 C C . ILE A 1 98 ? -0.050 8.500 2.060 1.00 97.31 98 ILE A C 1
ATOM 792 O O . ILE A 1 98 ? -0.312 9.607 2.529 1.00 97.31 98 ILE A O 1
ATOM 796 N N . MET A 1 99 ? 0.969 7.756 2.459 1.00 97.31 99 MET A N 1
ATOM 797 C CA . MET A 1 99 ? 1.990 8.171 3.404 1.00 97.31 99 MET A CA 1
ATOM 798 C C . MET A 1 99 ? 3.334 8.171 2.684 1.00 97.31 99 MET A C 1
ATOM 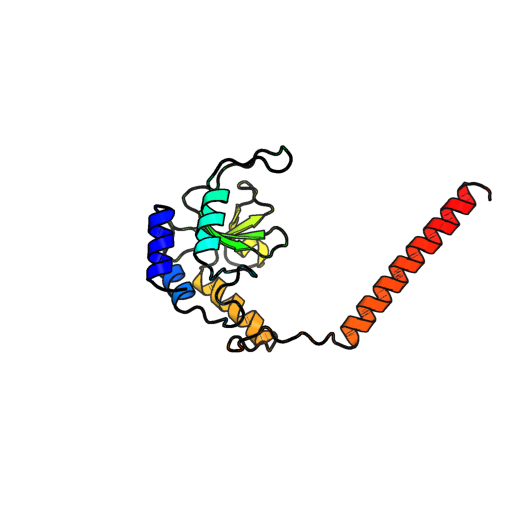800 O O . MET A 1 99 ? 3.699 7.195 2.033 1.00 97.31 99 MET A O 1
ATOM 804 N N . GLU A 1 100 ? 4.059 9.281 2.784 1.00 95.06 100 GLU A N 1
ATOM 805 C CA . GLU A 1 100 ? 5.366 9.446 2.149 1.00 95.06 100 GLU A CA 1
ATOM 806 C C . GLU A 1 100 ? 6.485 9.179 3.166 1.00 95.06 100 GLU A C 1
ATOM 808 O O . GLU A 1 100 ? 6.506 9.761 4.255 1.00 95.06 100 GLU A O 1
ATOM 813 N N . TYR A 1 101 ? 7.430 8.310 2.803 1.00 91.94 101 TYR A N 1
ATOM 814 C CA . TYR A 1 101 ? 8.602 7.924 3.598 1.00 91.94 101 TYR A CA 1
ATOM 815 C C . TYR A 1 101 ? 8.275 7.535 5.047 1.00 91.94 101 TYR A C 1
ATOM 817 O O . TYR A 1 101 ? 9.029 7.863 5.963 1.00 91.94 101 TYR A O 1
ATOM 825 N N . GLU A 1 102 ? 7.146 6.853 5.262 1.00 92.94 102 GLU A N 1
ATOM 826 C CA . GLU A 1 102 ? 6.681 6.420 6.585 1.00 92.94 102 GLU A CA 1
ATOM 827 C C . GLU A 1 102 ? 6.482 7.569 7.593 1.00 92.94 102 GLU A C 1
ATOM 829 O O . GLU A 1 102 ? 6.545 7.374 8.809 1.00 92.94 102 GLU A O 1
ATOM 834 N N . SER A 1 103 ? 6.249 8.787 7.097 1.00 93.00 103 SER A N 1
ATOM 835 C CA . SER A 1 103 ? 6.011 9.965 7.925 1.00 93.00 103 SER A CA 1
ATOM 836 C C . SER A 1 103 ? 4.516 10.201 8.117 1.00 93.00 103 SER A C 1
ATOM 838 O O . SER A 1 103 ? 3.816 10.584 7.181 1.00 93.00 103 SER A O 1
ATOM 840 N N . ILE A 1 104 ? 4.027 10.053 9.353 1.00 95.06 104 ILE A N 1
ATOM 841 C CA . ILE A 1 104 ? 2.605 10.276 9.667 1.00 95.06 104 ILE A CA 1
ATOM 842 C C . ILE A 1 104 ? 2.145 11.719 9.399 1.00 95.06 104 ILE A C 1
ATOM 844 O O . ILE A 1 104 ? 0.979 11.958 9.104 1.00 95.06 104 ILE A O 1
ATOM 848 N N . GLU A 1 105 ? 3.065 12.687 9.451 1.00 94.62 105 GLU A N 1
ATOM 849 C CA . GLU A 1 105 ? 2.799 14.097 9.128 1.00 94.62 105 GLU A CA 1
ATOM 850 C C . GLU A 1 105 ? 2.562 14.315 7.626 1.00 94.62 105 GLU A C 1
ATOM 852 O O . GLU A 1 105 ? 2.063 15.361 7.212 1.00 94.62 105 GLU A O 1
ATOM 857 N N . ARG A 1 106 ? 2.925 13.324 6.806 1.00 94.88 106 ARG A N 1
ATOM 858 C CA . ARG A 1 106 ? 2.765 13.311 5.351 1.00 94.88 106 ARG A CA 1
ATOM 859 C C . ARG A 1 106 ? 1.666 12.360 4.891 1.00 94.88 106 ARG A C 1
ATOM 861 O O . ARG A 1 106 ? 1.642 11.987 3.722 1.00 94.88 106 ARG A O 1
ATOM 868 N N . ILE A 1 107 ? 0.760 11.975 5.789 1.00 97.44 107 ILE A N 1
ATOM 869 C CA . ILE A 1 107 ? -0.462 11.271 5.401 1.00 97.44 107 ILE A CA 1
ATOM 870 C C . ILE A 1 107 ? -1.400 12.271 4.728 1.00 97.44 107 ILE A C 1
ATOM 872 O O . ILE A 1 107 ? -1.785 13.277 5.326 1.00 97.44 107 ILE A O 1
ATOM 876 N N . GLN A 1 108 ? -1.766 12.001 3.478 1.00 96.94 108 GLN A N 1
ATOM 877 C CA . GLN A 1 108 ? -2.652 12.857 2.689 1.00 96.94 108 GLN A CA 1
ATOM 878 C C . GLN A 1 108 ? -3.641 12.015 1.876 1.00 96.94 108 GLN A C 1
ATOM 880 O O . GLN A 1 108 ? -3.324 10.876 1.522 1.00 96.94 108 GLN A O 1
ATOM 885 N N . PRO A 1 109 ? -4.834 12.546 1.550 1.00 97.00 109 PRO A N 1
ATOM 886 C CA . PRO A 1 109 ? -5.722 11.912 0.584 1.00 97.00 109 PRO A CA 1
ATOM 887 C C . PRO A 1 109 ? -5.003 11.690 -0.751 1.00 97.00 109 PRO A C 1
ATOM 889 O O . PRO A 1 109 ? -4.297 12.582 -1.239 1.00 97.00 109 PRO A O 1
ATOM 892 N N . ILE A 1 110 ? -5.202 10.521 -1.366 1.00 95.00 110 ILE A N 1
ATOM 893 C CA . ILE A 1 110 ? -4.496 10.152 -2.605 1.00 95.00 110 ILE A CA 1
ATOM 894 C C . ILE A 1 110 ? -4.822 11.070 -3.797 1.00 95.00 110 ILE A C 1
ATOM 896 O O . ILE A 1 110 ? -4.006 11.246 -4.702 1.00 95.00 110 ILE A O 1
ATOM 900 N N . SER A 1 111 ? -5.988 11.717 -3.773 1.00 92.75 111 SER A N 1
ATOM 901 C CA . SER A 1 111 ? -6.413 12.764 -4.716 1.00 92.75 111 SER A CA 1
ATOM 902 C C . SER A 1 111 ? -5.364 13.860 -4.919 1.00 92.75 111 SER A C 1
ATOM 904 O O . SER A 1 111 ? -5.200 14.338 -6.042 1.00 92.75 111 SER A O 1
ATOM 906 N N . THR A 1 112 ? -4.617 14.202 -3.862 1.00 90.62 112 THR A N 1
ATOM 907 C CA . THR A 1 112 ? -3.548 15.215 -3.877 1.00 90.62 112 THR A CA 1
ATOM 908 C C . THR A 1 112 ? -2.457 14.887 -4.901 1.00 90.62 112 THR A C 1
ATOM 910 O O . THR A 1 112 ? -1.848 15.789 -5.469 1.00 90.62 112 THR A O 1
ATOM 913 N N . TYR A 1 113 ? -2.238 13.599 -5.178 1.00 86.31 113 TYR A N 1
ATOM 914 C CA . TYR A 1 113 ? -1.222 13.111 -6.114 1.00 86.31 113 TYR A CA 1
ATOM 915 C C . TYR A 1 113 ? -1.793 12.755 -7.484 1.00 86.31 113 TYR A C 1
ATOM 917 O O . TYR A 1 113 ? -1.101 12.861 -8.495 1.00 86.31 113 TYR A O 1
ATOM 925 N N . LEU A 1 114 ? -3.067 12.371 -7.534 1.00 83.75 114 LEU A N 1
ATOM 926 C CA . LEU A 1 114 ? -3.750 12.025 -8.778 1.00 83.75 114 LEU A CA 1
ATOM 927 C C . LEU A 1 114 ? -4.202 13.256 -9.584 1.00 83.75 114 LEU A C 1
ATOM 929 O O . LEU A 1 114 ? -4.722 13.091 -10.684 1.00 83.75 114 LEU A O 1
ATOM 933 N N . ASN A 1 115 ? -4.001 14.480 -9.070 1.00 76.31 115 ASN A N 1
ATOM 934 C CA . ASN A 1 115 ? -4.583 15.717 -9.615 1.00 76.31 115 ASN A CA 1
ATOM 935 C C . ASN A 1 115 ? -6.093 15.570 -9.862 1.00 76.31 115 ASN A C 1
ATOM 937 O O . ASN A 1 115 ? -6.625 16.044 -10.866 1.00 76.31 115 ASN A O 1
ATOM 941 N N . ALA A 1 116 ? -6.773 14.856 -8.967 1.00 76.69 116 ALA A N 1
ATOM 942 C CA . ALA A 1 116 ? -8.205 14.661 -9.073 1.00 76.69 116 ALA A CA 1
ATOM 943 C C . ALA A 1 116 ? -8.925 15.960 -8.689 1.00 76.69 116 ALA A C 1
ATOM 945 O O . ALA A 1 116 ? -8.560 16.611 -7.713 1.00 76.69 116 ALA A O 1
ATOM 946 N N . ASP A 1 117 ? -10.018 16.286 -9.382 1.00 85.50 117 ASP A N 1
ATOM 947 C CA . ASP A 1 117 ? -10.909 17.399 -9.003 1.00 85.50 117 ASP A CA 1
ATOM 948 C C . ASP A 1 117 ? -11.640 17.152 -7.662 1.00 85.50 117 ASP A C 1
ATOM 950 O O . ASP A 1 117 ? -12.409 17.991 -7.190 1.00 85.50 117 ASP A O 1
ATOM 954 N N . LYS A 1 118 ? -11.443 15.976 -7.054 1.00 86.81 118 LYS A N 1
ATOM 955 C CA . LYS A 1 118 ? -12.088 15.526 -5.819 1.00 86.81 118 LYS A CA 1
ATOM 956 C C . LYS A 1 118 ? -11.136 15.650 -4.637 1.00 86.81 118 LYS A C 1
ATOM 958 O O . LYS A 1 118 ? -9.959 15.336 -4.752 1.00 86.81 118 LYS A O 1
ATOM 963 N N . GLU A 1 119 ? -11.673 16.002 -3.472 1.00 88.75 119 GLU A N 1
ATOM 964 C CA . GLU A 1 119 ? -10.903 16.069 -2.223 1.00 88.75 119 GLU A CA 1
ATOM 965 C C . GLU A 1 119 ? -10.478 14.681 -1.717 1.00 88.75 119 GLU A C 1
ATOM 967 O O . GLU A 1 119 ? -9.378 14.532 -1.197 1.00 88.75 119 GLU A O 1
ATOM 972 N N . HIS A 1 120 ? -11.294 13.648 -1.943 1.00 92.06 120 HIS A N 1
ATOM 973 C CA . HIS A 1 120 ? -11.022 12.267 -1.533 1.00 92.06 120 HIS A CA 1
ATOM 974 C C . HIS A 1 120 ? -11.350 11.276 -2.656 1.00 92.06 120 HIS A C 1
ATOM 976 O O . HIS A 1 120 ? -12.196 11.553 -3.510 1.00 92.06 120 HIS A O 1
ATOM 982 N N . VAL A 1 121 ? -10.697 10.110 -2.631 1.00 95.81 121 VAL A N 1
ATOM 983 C CA . VAL A 1 121 ? -10.927 9.005 -3.575 1.00 95.81 121 VAL A CA 1
ATOM 984 C C . VAL A 1 121 ? -11.365 7.769 -2.796 1.00 95.81 121 VAL A C 1
ATOM 986 O O . VAL A 1 121 ? -10.741 7.411 -1.794 1.00 95.81 121 VAL A O 1
ATOM 989 N N . LEU A 1 122 ? -12.444 7.136 -3.257 1.00 96.94 122 LEU A N 1
ATOM 990 C CA . LEU A 1 122 ? -12.947 5.885 -2.692 1.00 96.94 122 LEU A CA 1
ATOM 991 C C . LEU A 1 122 ? -12.024 4.722 -3.068 1.00 96.94 122 LEU A C 1
ATOM 993 O O . LEU A 1 122 ? -11.474 4.702 -4.170 1.00 96.94 122 LEU A O 1
ATOM 997 N N . LEU A 1 123 ? -11.928 3.710 -2.210 1.00 97.38 123 LEU A N 1
ATOM 998 C CA . LEU A 1 123 ? -11.127 2.512 -2.465 1.00 97.38 123 LEU A CA 1
ATOM 999 C C . LEU A 1 123 ? -11.510 1.809 -3.773 1.00 97.38 123 LEU A C 1
ATOM 1001 O O . LEU A 1 123 ? -10.638 1.447 -4.558 1.00 97.38 123 LEU A O 1
ATOM 1005 N N . SER A 1 124 ? -12.806 1.671 -4.047 1.00 95.88 124 SER A N 1
ATOM 1006 C CA . SER A 1 124 ? -13.299 1.049 -5.28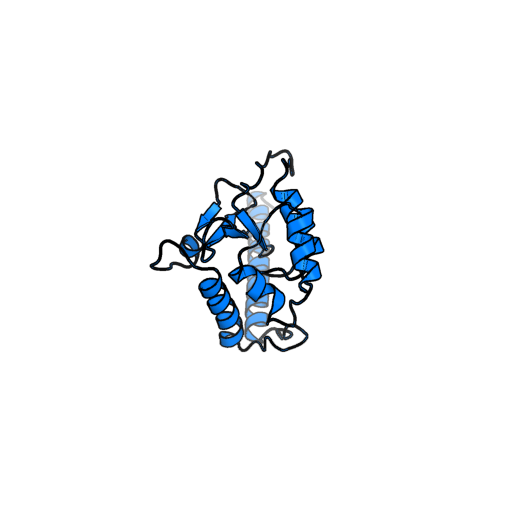0 1.00 95.88 124 SER A CA 1
ATOM 1007 C C . SER A 1 124 ? -12.962 1.854 -6.541 1.00 95.88 124 SER A C 1
ATOM 1009 O O . SER A 1 124 ? -12.653 1.261 -7.574 1.00 95.88 124 SER A O 1
ATOM 1011 N N . GLU A 1 125 ? -12.986 3.189 -6.465 1.00 95.44 125 GLU A N 1
ATOM 1012 C CA . GLU A 1 125 ? -12.597 4.079 -7.568 1.00 95.44 125 GLU A CA 1
ATOM 1013 C C . GLU A 1 125 ? -11.093 3.984 -7.829 1.00 95.44 125 GLU A C 1
ATOM 1015 O O . GLU A 1 125 ? -10.678 3.721 -8.956 1.00 95.44 125 GLU A O 1
ATOM 1020 N N . TRP A 1 126 ? -10.286 4.095 -6.773 1.00 95.94 126 TRP A N 1
ATOM 1021 C CA . TRP A 1 126 ? -8.838 3.940 -6.859 1.00 95.94 126 TRP A CA 1
ATOM 1022 C C . TRP A 1 126 ? -8.444 2.575 -7.437 1.00 95.94 126 TRP A C 1
ATOM 1024 O O . TRP A 1 126 ? -7.610 2.493 -8.339 1.00 95.94 126 TRP A O 1
ATOM 1034 N N . PHE A 1 127 ? -9.081 1.501 -6.968 1.00 95.81 127 PHE A N 1
ATOM 1035 C CA . PHE A 1 127 ? -8.796 0.155 -7.447 1.00 95.81 127 PHE A CA 1
ATOM 1036 C C . PHE A 1 127 ? -9.244 -0.048 -8.900 1.00 95.81 127 PHE A C 1
ATOM 1038 O O . PHE A 1 127 ? -8.549 -0.695 -9.683 1.00 95.81 127 PHE A O 1
ATOM 1045 N N . HIS A 1 128 ? -10.373 0.542 -9.301 1.00 94.62 128 HIS A N 1
ATOM 1046 C CA . HIS A 1 128 ? -10.799 0.540 -10.699 1.00 94.62 128 HIS A CA 1
ATOM 1047 C C . HIS A 1 128 ? -9.765 1.212 -11.607 1.00 94.62 128 HIS A C 1
ATOM 1049 O O . HIS A 1 128 ? -9.404 0.646 -12.642 1.00 94.62 128 HIS A O 1
ATOM 1055 N N . ASP A 1 129 ? -9.275 2.388 -11.214 1.00 93.69 129 ASP A N 1
ATOM 1056 C CA . ASP A 1 129 ? -8.261 3.121 -11.969 1.00 93.69 129 ASP A CA 1
ATOM 1057 C C . ASP A 1 129 ? -6.947 2.342 -12.043 1.00 93.69 129 ASP A C 1
ATOM 1059 O O . ASP A 1 129 ? -6.346 2.257 -13.115 1.00 93.69 129 ASP A O 1
ATOM 1063 N N . TYR A 1 130 ? -6.555 1.681 -10.954 1.00 92.44 130 TYR A N 1
ATOM 1064 C CA . TYR A 1 130 ? -5.405 0.783 -10.926 1.00 92.44 130 TYR A CA 1
ATOM 1065 C C . TYR A 1 130 ? -5.533 -0.395 -11.909 1.00 92.44 130 TYR A C 1
ATOM 1067 O O . TYR A 1 130 ? -4.614 -0.686 -12.667 1.00 92.44 130 TYR A O 1
ATOM 1075 N N . LEU A 1 131 ? -6.688 -1.059 -11.986 1.00 93.81 131 LEU A N 1
ATOM 1076 C CA . LEU A 1 131 ? -6.890 -2.117 -12.988 1.00 93.81 131 LEU A CA 1
ATOM 1077 C C . LEU A 1 131 ? -6.951 -1.561 -14.414 1.00 93.81 131 LEU A C 1
ATOM 1079 O O . LEU A 1 131 ? -6.554 -2.224 -15.380 1.00 93.81 131 LEU A O 1
ATOM 1083 N N . LYS A 1 132 ? -7.470 -0.342 -14.559 1.00 93.56 132 LYS A N 1
ATOM 1084 C CA . LYS A 1 132 ? -7.539 0.353 -15.836 1.00 93.56 132 LYS A CA 1
ATOM 1085 C C . LYS A 1 132 ? -6.146 0.683 -16.369 1.00 93.56 132 LYS A C 1
ATOM 1087 O O . LYS A 1 132 ? -5.970 0.526 -17.574 1.00 93.56 132 LYS A O 1
ATOM 1092 N N . THR A 1 133 ? -5.169 1.061 -15.538 1.00 91.44 133 THR A N 1
ATOM 1093 C CA . THR A 1 133 ? -3.793 1.298 -16.021 1.00 91.44 133 THR A CA 1
ATOM 1094 C C . THR A 1 133 ? -3.194 0.035 -16.627 1.00 91.44 133 THR A C 1
ATOM 1096 O O . THR A 1 133 ? -2.728 0.088 -17.760 1.00 91.44 133 THR A O 1
ATOM 1099 N N . TYR A 1 134 ? -3.332 -1.127 -15.975 1.00 91.25 134 TYR A N 1
ATOM 1100 C CA . TYR A 1 134 ? -2.876 -2.393 -16.558 1.00 91.25 134 TYR A CA 1
ATOM 1101 C C . TYR A 1 134 ? -3.508 -2.681 -17.915 1.00 91.25 134 TYR A C 1
ATOM 1103 O O . TYR A 1 134 ? -2.818 -3.029 -18.873 1.00 91.25 134 TYR A O 1
ATOM 1111 N N . ARG A 1 135 ? -4.826 -2.513 -18.021 1.00 90.81 135 ARG A N 1
ATOM 1112 C CA . ARG A 1 135 ? -5.530 -2.728 -19.286 1.00 90.81 135 ARG A CA 1
ATOM 1113 C C . ARG A 1 135 ? -5.062 -1.753 -20.368 1.00 90.81 135 ARG A C 1
ATOM 1115 O O . ARG A 1 135 ? -4.871 -2.170 -21.508 1.00 90.81 135 ARG A O 1
ATOM 1122 N N . ASP A 1 136 ? -4.925 -0.475 -20.027 1.00 91.12 136 ASP A N 1
ATOM 1123 C CA . ASP A 1 136 ? -4.522 0.579 -20.958 1.00 91.12 136 ASP A CA 1
ATOM 1124 C C . ASP A 1 136 ? -3.056 0.374 -21.421 1.00 91.12 136 ASP A C 1
ATOM 1126 O O . ASP A 1 136 ? -2.742 0.645 -22.581 1.00 91.12 136 ASP A O 1
ATOM 1130 N N . ASP A 1 137 ? -2.213 -0.239 -20.582 1.00 90.06 137 ASP A N 1
ATOM 1131 C CA . ASP A 1 137 ? -0.845 -0.684 -20.902 1.00 90.06 137 ASP A CA 1
ATOM 1132 C C . ASP A 1 137 ? -0.789 -2.026 -21.665 1.00 90.06 137 ASP A C 1
ATOM 1134 O O . ASP A 1 137 ? 0.288 -2.523 -22.005 1.00 90.06 137 ASP A O 1
ATOM 1138 N N . GLY A 1 138 ? -1.942 -2.640 -21.957 1.00 91.00 138 GLY A N 1
ATOM 1139 C CA . GLY A 1 138 ? -2.027 -3.929 -22.649 1.00 91.00 138 GLY A CA 1
ATOM 1140 C C . GLY A 1 138 ? -1.578 -5.126 -21.802 1.00 91.00 138 GLY A C 1
ATOM 1141 O O . GLY A 1 138 ? -1.278 -6.189 -22.351 1.00 91.00 138 GLY A O 1
ATOM 1142 N N . VAL A 1 139 ? -1.528 -4.972 -20.478 1.00 91.38 139 VAL A N 1
ATOM 1143 C CA . VAL A 1 139 ? -1.183 -6.031 -19.528 1.00 91.38 139 VAL A CA 1
ATOM 1144 C C . VAL A 1 139 ? -2.392 -6.938 -19.295 1.00 91.38 139 VAL A C 1
ATOM 1146 O O . VAL A 1 139 ? -3.459 -6.505 -18.860 1.00 91.38 139 VAL A O 1
ATOM 1149 N N . ASP A 1 140 ? -2.216 -8.235 -19.551 1.00 91.94 140 ASP A N 1
ATOM 1150 C CA . ASP A 1 140 ? -3.203 -9.257 -19.196 1.00 91.94 140 ASP A CA 1
ATOM 1151 C C . ASP A 1 140 ? -3.123 -9.573 -17.694 1.00 91.94 140 ASP A C 1
ATOM 1153 O O . ASP A 1 140 ? -2.299 -10.376 -17.253 1.00 91.94 140 ASP A O 1
ATOM 1157 N N . ILE A 1 141 ? -4.017 -8.970 -16.905 1.00 92.25 141 ILE A N 1
ATOM 1158 C CA . ILE A 1 141 ? -4.128 -9.197 -15.452 1.00 92.25 141 ILE A CA 1
ATOM 1159 C C . ILE A 1 141 ? -4.466 -10.649 -15.077 1.00 92.25 141 ILE A C 1
ATOM 1161 O O . ILE A 1 141 ? -4.280 -11.060 -13.933 1.00 92.25 141 ILE A O 1
ATOM 1165 N N . THR A 1 142 ? -4.933 -11.459 -16.032 1.00 92.75 142 THR A N 1
ATOM 1166 C CA . THR A 1 142 ? -5.236 -12.879 -15.812 1.00 92.75 142 THR A CA 1
ATOM 1167 C C . THR A 1 142 ? -4.031 -13.794 -16.056 1.00 92.75 142 THR A C 1
ATOM 1169 O O . THR A 1 142 ? -4.095 -15.000 -15.769 1.00 92.75 142 THR A O 1
ATOM 1172 N N . ALA A 1 143 ? -2.918 -13.244 -16.550 1.00 92.44 143 ALA A N 1
ATOM 1173 C CA . ALA A 1 143 ? -1.679 -13.977 -16.732 1.00 92.44 143 ALA A CA 1
ATOM 1174 C C . ALA A 1 143 ? -1.083 -14.392 -15.377 1.00 92.44 143 ALA A C 1
ATOM 1176 O O . ALA A 1 143 ? -1.142 -13.672 -14.386 1.00 92.44 143 ALA A O 1
ATOM 1177 N N . LYS A 1 144 ? -0.464 -15.577 -15.327 1.00 90.56 144 LYS A N 1
ATOM 1178 C CA . LYS A 1 144 ? 0.200 -16.088 -14.108 1.00 90.56 144 LYS A CA 1
ATOM 1179 C C . LYS A 1 144 ? 1.552 -15.437 -13.821 1.00 90.56 144 LYS A C 1
ATOM 1181 O O . LYS A 1 144 ? 2.140 -15.685 -12.777 1.00 90.56 144 LYS A O 1
ATOM 1186 N N . LYS A 1 145 ? 2.101 -14.721 -14.795 1.00 89.12 145 LYS A N 1
ATOM 1187 C CA . LYS A 1 145 ? 3.381 -14.029 -14.696 1.00 89.12 145 LYS A CA 1
ATOM 1188 C C . LYS A 1 145 ? 3.190 -12.646 -15.273 1.00 89.12 145 LYS A C 1
ATOM 1190 O O . LYS A 1 145 ? 2.497 -12.518 -16.283 1.00 89.12 145 LYS A O 1
ATOM 1195 N N . PHE A 1 146 ? 3.837 -11.664 -14.655 1.00 84.44 146 PHE A N 1
ATOM 1196 C CA . PHE A 1 146 ? 3.925 -10.335 -15.231 1.00 84.44 146 PHE A CA 1
ATOM 1197 C C . PHE A 1 146 ? 4.505 -10.469 -16.647 1.00 84.44 146 PHE A C 1
ATOM 1199 O O . PHE A 1 146 ? 5.468 -11.235 -16.822 1.00 84.44 146 PHE A O 1
ATOM 1206 N N . PRO A 1 147 ? 3.917 -9.822 -17.668 1.00 79.69 147 PRO A N 1
ATOM 1207 C CA . PRO A 1 147 ? 4.467 -9.880 -19.011 1.00 79.69 147 PRO A CA 1
ATOM 1208 C C . PRO A 1 147 ? 5.918 -9.414 -18.946 1.00 79.69 147 PRO A C 1
ATOM 1210 O 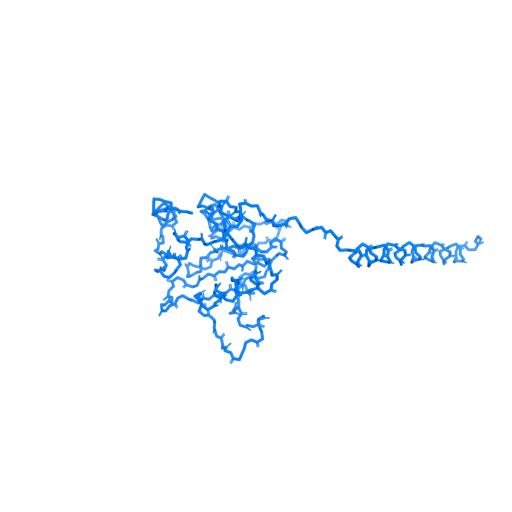O . PRO A 1 147 ? 6.208 -8.339 -18.424 1.00 79.69 147 PRO A O 1
ATOM 1213 N N . ALA A 1 148 ? 6.843 -10.242 -19.436 1.00 74.75 148 ALA A N 1
ATOM 1214 C CA . ALA A 1 148 ? 8.219 -9.804 -19.572 1.00 74.75 148 ALA A CA 1
ATOM 1215 C C . ALA A 1 148 ? 8.191 -8.563 -20.465 1.00 74.75 148 ALA A C 1
ATOM 1217 O O . ALA A 1 148 ? 7.810 -8.652 -21.634 1.00 74.75 148 ALA A O 1
ATOM 1218 N N . SER A 1 149 ? 8.533 -7.404 -19.906 1.00 66.31 149 SER A N 1
ATOM 1219 C CA . SER A 1 149 ? 8.775 -6.222 -20.709 1.00 66.31 149 SER A CA 1
ATOM 1220 C C . SER A 1 149 ? 10.037 -6.517 -21.505 1.00 66.31 149 SER A C 1
ATOM 1222 O O . SER A 1 149 ? 11.158 -6.369 -21.020 1.00 66.31 149 SER A O 1
ATOM 1224 N N . GLU A 1 150 ? 9.876 -7.028 -22.727 1.00 67.12 150 GLU A N 1
ATOM 1225 C CA . GLU A 1 150 ? 10.998 -7.033 -23.650 1.00 67.12 150 GLU A CA 1
ATOM 1226 C C . GLU A 1 150 ? 11.412 -5.570 -23.806 1.00 67.12 150 GLU A C 1
ATOM 1228 O O . GLU A 1 150 ? 10.569 -4.733 -24.155 1.00 67.12 150 GLU A O 1
ATOM 1233 N N . PRO A 1 151 ? 12.665 -5.215 -23.469 1.00 65.19 151 PRO A N 1
ATOM 1234 C CA . PRO A 1 151 ? 13.090 -3.837 -23.551 1.00 65.19 151 PRO A CA 1
ATOM 1235 C C . PRO A 1 151 ? 12.914 -3.415 -25.004 1.00 65.19 151 PRO A C 1
ATOM 1237 O O . PRO A 1 151 ? 13.524 -3.979 -25.915 1.00 65.19 151 PRO A O 1
ATOM 1240 N N . THR A 1 152 ? 12.020 -2.455 -25.231 1.00 74.69 152 THR A N 1
ATOM 1241 C CA . THR A 1 152 ? 11.773 -1.974 -26.585 1.00 74.69 152 THR A CA 1
ATOM 1242 C C . THR A 1 152 ? 13.088 -1.443 -27.147 1.00 74.69 152 THR A C 1
ATOM 1244 O O . THR A 1 152 ? 13.924 -0.903 -26.415 1.00 74.69 152 THR A O 1
ATOM 1247 N N . LEU A 1 153 ? 13.293 -1.570 -28.459 1.00 77.25 153 LEU A N 1
ATOM 1248 C CA . LEU A 1 153 ? 14.506 -1.062 -29.108 1.00 77.25 153 LEU A CA 1
ATOM 1249 C C . LEU A 1 153 ? 14.739 0.430 -28.780 1.00 77.25 153 LEU A C 1
ATOM 1251 O O . LEU A 1 153 ? 15.875 0.871 -28.620 1.00 77.25 153 LEU A O 1
ATOM 1255 N N . GLY A 1 154 ? 13.646 1.186 -28.617 1.00 76.25 154 GLY A N 1
ATOM 1256 C CA . GLY A 1 154 ? 13.659 2.570 -28.144 1.00 76.25 154 GLY A CA 1
ATOM 1257 C C . GLY A 1 154 ? 14.139 2.712 -26.698 1.00 76.25 154 GLY A C 1
ATOM 1258 O O . GLY A 1 154 ? 15.000 3.545 -26.435 1.00 76.25 154 GLY A O 1
ATOM 1259 N N . GLY A 1 155 ? 13.658 1.875 -25.773 1.00 76.62 155 GLY A N 1
ATOM 1260 C CA . GLY A 1 155 ? 14.134 1.852 -24.386 1.00 76.62 155 GLY A CA 1
ATOM 1261 C C . GLY A 1 155 ? 15.630 1.541 -24.277 1.00 76.62 155 GLY A C 1
ATOM 1262 O O . GLY A 1 155 ? 16.352 2.227 -23.553 1.00 76.62 155 GLY A O 1
ATOM 1263 N N . LEU A 1 156 ? 16.127 0.580 -25.065 1.00 85.44 156 LEU A N 1
ATOM 1264 C CA . LEU A 1 156 ? 17.562 0.280 -25.144 1.00 85.44 156 LEU A CA 1
ATOM 1265 C C . LEU A 1 156 ? 18.371 1.463 -25.685 1.00 85.44 156 LEU A C 1
ATOM 1267 O O . LEU A 1 156 ? 19.446 1.759 -25.165 1.00 85.44 156 LEU A O 1
ATOM 1271 N N . PHE A 1 157 ? 17.858 2.161 -26.700 1.00 90.06 157 PHE A N 1
ATOM 1272 C CA . PHE A 1 157 ? 18.520 3.341 -27.255 1.00 90.06 157 PHE A CA 1
ATOM 1273 C C . PHE A 1 157 ? 18.591 4.491 -26.244 1.00 90.06 157 PHE A C 1
ATOM 1275 O O . PHE A 1 157 ? 19.642 5.115 -26.103 1.00 90.06 157 PHE A O 1
ATOM 1282 N N . VAL A 1 158 ? 17.505 4.747 -25.508 1.00 84.31 158 VAL A N 1
ATOM 1283 C CA . VAL A 1 158 ? 17.471 5.766 -24.448 1.00 84.31 158 VAL A CA 1
ATOM 1284 C C . VAL A 1 158 ? 18.469 5.429 -23.341 1.00 84.31 158 VAL A C 1
ATOM 1286 O O . VAL A 1 158 ? 19.252 6.294 -22.950 1.00 84.31 158 VAL A O 1
ATOM 1289 N N . LEU A 1 159 ? 18.501 4.173 -22.885 1.00 88.62 159 LEU A N 1
ATOM 1290 C CA . LEU A 1 159 ? 19.460 3.721 -21.877 1.00 88.62 159 LEU A CA 1
ATOM 1291 C C . LEU A 1 159 ? 20.906 3.898 -22.361 1.00 88.62 159 LEU A C 1
ATOM 1293 O O . LEU A 1 159 ? 21.742 4.438 -21.639 1.00 88.62 159 LEU A O 1
ATOM 1297 N N . PHE A 1 160 ? 21.193 3.504 -23.604 1.00 94.38 160 PHE A N 1
ATOM 1298 C CA . PHE A 1 160 ? 22.514 3.673 -24.204 1.00 94.38 160 PHE A CA 1
ATOM 1299 C C . PHE A 1 160 ? 22.917 5.152 -24.300 1.00 94.38 160 PHE A C 1
ATOM 1301 O O . PHE A 1 160 ? 24.018 5.518 -23.889 1.00 94.38 160 PHE A O 1
ATOM 1308 N N . ALA A 1 161 ? 22.019 6.018 -24.777 1.00 93.31 161 ALA A N 1
ATOM 1309 C CA . ALA A 1 161 ? 22.258 7.456 -24.862 1.00 93.31 161 ALA A CA 1
ATOM 1310 C C . ALA A 1 161 ? 22.532 8.075 -23.480 1.00 93.31 161 ALA A C 1
ATOM 1312 O O . ALA A 1 161 ? 23.452 8.883 -23.339 1.00 93.31 161 ALA A O 1
ATOM 1313 N N . PHE A 1 162 ? 21.788 7.657 -22.452 1.00 93.81 162 PHE A N 1
ATOM 1314 C CA . PHE A 1 162 ? 22.005 8.083 -21.071 1.00 93.81 162 PHE A CA 1
ATOM 1315 C C . PHE A 1 162 ? 23.376 7.643 -20.537 1.00 93.81 162 PHE A C 1
ATOM 1317 O O . PHE A 1 162 ? 24.110 8.461 -19.981 1.00 93.81 162 PHE A O 1
ATOM 1324 N N . CYS A 1 163 ? 23.781 6.390 -20.776 1.00 96.25 163 CYS A N 1
ATOM 1325 C CA . CYS A 1 163 ? 25.116 5.905 -20.418 1.00 96.25 163 CYS A CA 1
ATOM 1326 C C . CYS A 1 163 ? 26.230 6.694 -21.127 1.00 96.25 163 CYS A C 1
ATOM 1328 O O . CYS A 1 163 ? 27.216 7.063 -20.489 1.00 96.25 163 CYS A O 1
ATOM 1330 N N . CYS A 1 164 ? 26.071 7.001 -22.420 1.00 96.50 164 CYS A N 1
ATOM 1331 C CA . CYS A 1 164 ? 27.019 7.837 -23.161 1.00 96.50 164 CYS A CA 1
ATOM 1332 C C . CYS A 1 164 ? 27.107 9.258 -22.591 1.00 96.50 164 CYS A C 1
ATOM 1334 O O . CYS A 1 164 ? 28.206 9.801 -22.481 1.00 96.50 164 CYS A O 1
ATOM 1336 N N . LEU A 1 165 ? 25.974 9.850 -22.200 1.00 96.81 165 LEU A N 1
ATOM 1337 C CA . LEU A 1 165 ? 25.938 11.181 -21.596 1.00 96.81 165 LEU A CA 1
ATOM 1338 C C . LEU A 1 165 ? 26.657 11.200 -20.242 1.00 96.81 165 LEU A C 1
ATOM 1340 O O . LEU A 1 165 ? 27.485 12.078 -20.011 1.00 96.81 165 LEU A O 1
ATOM 1344 N N . ILE A 1 166 ? 26.403 10.215 -19.376 1.00 96.88 166 ILE A N 1
ATOM 1345 C CA . ILE A 1 166 ? 27.105 10.081 -18.092 1.00 96.88 166 ILE A CA 1
ATOM 1346 C C . ILE A 1 166 ? 28.611 9.930 -18.315 1.00 96.88 166 ILE A C 1
ATOM 1348 O O . ILE A 1 166 ? 29.401 10.629 -17.680 1.00 96.88 166 ILE A O 1
ATOM 1352 N N . ALA A 1 167 ? 29.020 9.057 -19.239 1.00 96.94 167 ALA A N 1
ATOM 1353 C CA . ALA A 1 167 ? 30.430 8.864 -19.560 1.00 96.94 167 ALA A CA 1
ATOM 1354 C C . ALA A 1 167 ? 31.084 10.169 -20.041 1.00 96.94 167 ALA A C 1
ATOM 1356 O O . ALA A 1 167 ? 32.175 10.513 -19.589 1.00 96.94 167 ALA A O 1
ATOM 1357 N N . LEU A 1 168 ? 30.397 10.936 -20.894 1.00 97.25 168 LEU A N 1
ATOM 1358 C CA . LEU A 1 168 ? 30.869 12.241 -21.354 1.00 97.25 168 LEU A CA 1
ATOM 1359 C C . LEU A 1 168 ? 31.032 13.232 -20.193 1.00 97.25 168 LEU A C 1
ATOM 1361 O O . LEU A 1 168 ? 32.052 13.913 -20.120 1.00 97.25 168 LEU A O 1
ATOM 1365 N N . VAL A 1 169 ? 30.071 13.287 -19.264 1.00 97.00 169 VAL A N 1
ATOM 1366 C CA . VAL A 1 169 ? 30.160 14.138 -18.065 1.00 97.00 169 VAL A CA 1
ATOM 1367 C C . VAL A 1 169 ? 31.387 13.773 -17.225 1.00 97.00 169 VAL A C 1
ATOM 1369 O O . VAL A 1 169 ? 32.142 14.664 -16.841 1.00 97.00 169 VAL A O 1
ATOM 1372 N N . PHE A 1 170 ? 31.651 12.484 -16.992 1.00 96.81 170 PHE A N 1
ATOM 1373 C CA . PHE A 1 170 ? 32.841 12.043 -16.254 1.00 96.81 170 PHE A CA 1
ATOM 1374 C C . PHE A 1 170 ? 34.155 12.384 -16.966 1.00 96.81 170 PHE A C 1
ATOM 1376 O O . PHE A 1 170 ? 35.116 12.801 -16.315 1.00 96.81 170 PHE A O 1
ATOM 1383 N N . VAL A 1 171 ? 34.204 12.249 -18.294 1.00 96.69 171 VAL A N 1
ATOM 1384 C CA . VAL A 1 171 ? 35.379 12.639 -19.089 1.00 96.69 171 VAL A CA 1
ATOM 1385 C C . VAL A 1 171 ? 35.633 14.141 -18.964 1.00 96.69 171 VAL A C 1
ATOM 1387 O O . VAL A 1 171 ? 36.751 14.547 -18.655 1.00 96.69 171 VAL A O 1
ATOM 1390 N N . LEU A 1 172 ? 34.599 14.968 -19.131 1.00 95.94 172 LEU A N 1
ATOM 1391 C CA . LEU A 1 172 ? 34.716 16.423 -19.013 1.00 95.94 172 LEU A CA 1
ATOM 1392 C C . LEU A 1 172 ? 35.118 16.864 -17.601 1.00 95.94 172 LEU A C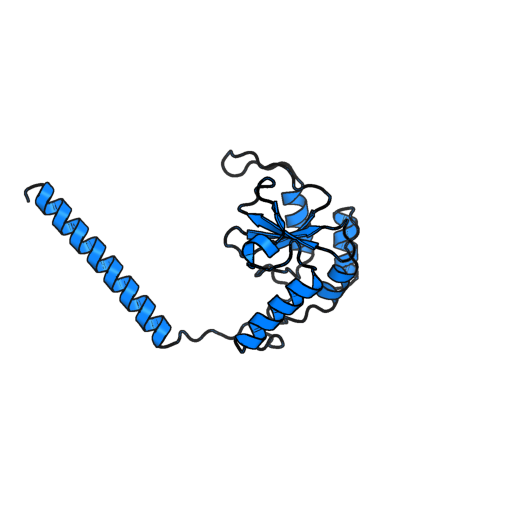 1
ATOM 1394 O O . LEU A 1 172 ? 35.950 17.759 -17.462 1.00 95.94 172 LEU A O 1
ATOM 1398 N N . LEU A 1 173 ? 34.583 16.221 -16.559 1.00 95.69 173 LEU A N 1
ATOM 1399 C CA . LEU A 1 173 ? 34.992 16.474 -15.175 1.00 95.69 173 LEU A CA 1
ATOM 1400 C C . LEU A 1 173 ? 36.470 16.146 -14.956 1.00 95.69 173 LEU A C 1
ATOM 1402 O O . LEU A 1 173 ? 37.177 16.924 -14.321 1.00 95.69 173 LEU A O 1
ATOM 1406 N N . THR A 1 174 ? 36.946 15.031 -15.509 1.00 94.00 174 THR A N 1
ATOM 1407 C CA . THR A 1 174 ? 38.345 14.610 -15.370 1.00 94.00 174 THR A CA 1
ATOM 1408 C C . THR A 1 174 ? 39.285 15.597 -16.062 1.00 94.00 174 THR A C 1
ATOM 1410 O O . THR A 1 174 ? 40.224 16.079 -15.433 1.00 94.00 174 THR A O 1
ATOM 1413 N N . ILE A 1 175 ? 38.975 15.987 -17.305 1.00 93.88 175 ILE A N 1
ATOM 1414 C CA . ILE A 1 175 ? 39.732 17.008 -18.050 1.00 93.88 175 ILE A CA 1
ATOM 1415 C C . ILE A 1 175 ? 39.740 18.339 -17.285 1.00 93.88 175 ILE A C 1
ATOM 1417 O O . ILE A 1 175 ? 40.784 18.971 -17.137 1.00 93.88 175 ILE A O 1
ATOM 1421 N N . GLY A 1 176 ? 38.588 18.762 -16.758 1.00 92.69 176 GLY A N 1
ATOM 1422 C CA . GLY A 1 176 ? 38.484 19.991 -15.972 1.00 92.69 176 GLY A CA 1
ATOM 1423 C C . GLY A 1 176 ? 39.343 19.964 -14.703 1.00 92.69 176 GLY A C 1
ATOM 1424 O O . GLY A 1 176 ? 40.004 20.953 -14.390 1.00 92.69 176 GLY A O 1
ATOM 1425 N N . ILE A 1 177 ? 39.380 18.833 -13.992 1.00 92.38 177 ILE A N 1
ATOM 1426 C CA . ILE A 1 177 ? 40.223 18.651 -12.801 1.00 92.38 177 ILE A CA 1
ATOM 1427 C C . ILE A 1 177 ? 41.711 18.718 -13.165 1.00 92.38 177 ILE A C 1
ATOM 1429 O O . ILE A 1 177 ? 42.465 19.395 -12.467 1.00 92.38 177 ILE A O 1
ATOM 1433 N N . GLU A 1 178 ? 42.136 18.067 -14.250 1.00 90.38 178 GLU A N 1
ATOM 1434 C CA . GLU A 1 178 ? 43.532 18.103 -14.711 1.00 90.38 178 GLU A CA 1
ATOM 1435 C C . GLU A 1 178 ? 43.977 19.530 -15.059 1.00 90.38 178 GLU A C 1
ATOM 1437 O O . GLU A 1 178 ? 45.019 19.983 -14.578 1.00 90.38 178 GLU A O 1
ATOM 1442 N N . MET A 1 179 ? 43.129 20.286 -15.770 1.00 88.38 179 MET A N 1
ATOM 1443 C CA . MET A 1 179 ? 43.388 21.693 -16.092 1.00 88.38 179 MET A CA 1
ATOM 1444 C C . MET A 1 179 ? 43.534 22.575 -14.843 1.00 88.38 179 MET A C 1
ATOM 1446 O O . MET A 1 179 ? 44.386 23.462 -14.813 1.00 88.38 179 MET A O 1
ATOM 1450 N N . ILE A 1 180 ? 42.730 22.343 -13.799 1.00 89.88 180 ILE A N 1
ATOM 1451 C CA . ILE A 1 180 ? 42.825 23.083 -12.527 1.00 89.88 180 ILE A CA 1
ATOM 1452 C C . ILE A 1 180 ? 44.102 22.710 -11.763 1.00 89.88 180 ILE A C 1
ATOM 1454 O O . ILE A 1 180 ? 44.710 23.563 -11.117 1.00 89.88 180 ILE A O 1
ATOM 1458 N N . GLN A 1 181 ? 44.526 21.447 -11.834 1.00 86.62 181 GLN A N 1
ATOM 1459 C CA . GLN A 1 181 ? 45.739 20.962 -11.172 1.00 86.62 181 GLN A CA 1
ATOM 1460 C C . GLN A 1 181 ? 47.034 21.365 -11.894 1.00 86.62 181 GLN A C 1
ATOM 1462 O O . GLN A 1 181 ? 48.118 21.091 -11.375 1.00 86.62 181 GLN A O 1
ATOM 1467 N N . GLY A 1 182 ? 46.941 22.032 -13.050 1.00 77.25 182 GLY A N 1
ATOM 1468 C CA . GLY A 1 182 ? 48.095 22.499 -13.818 1.00 77.25 182 GLY A CA 1
ATOM 1469 C C . GLY A 1 182 ? 48.950 21.362 -14.381 1.00 77.25 182 GLY A C 1
ATOM 1470 O O . GLY A 1 182 ? 50.160 21.540 -14.533 1.00 77.25 182 GLY A O 1
ATOM 1471 N N . LYS A 1 183 ? 48.335 20.198 -14.627 1.00 55.84 183 LYS A N 1
ATOM 1472 C CA . LYS A 1 183 ? 48.947 19.071 -15.338 1.00 55.84 183 LYS A CA 1
ATOM 1473 C C . LYS A 1 183 ? 48.629 19.122 -16.825 1.00 55.84 183 LYS A C 1
ATOM 1475 O O . LYS A 1 183 ? 47.546 19.636 -17.178 1.00 55.84 183 LYS A O 1
#

Organism: NCBI:txid124

Secondary structure (DSSP, 8-state):
--HHHHHHHHHHHT----HHHHHHHHT---TTTTT---BSS---HHHHHHHHHHHTS-B-GGG--BPPPPTTEEEEEE-SSSEEEEEETTSSSPBEEEEETT-GGGEEETHHHHT-SSS--BHHHHHHHHHHHHHHTT--TTSSS-------HHHHHHHHHHHHHHHHHHHHHHHHHHHHTT-

Foldseek 3Di:
DDPVLQVVLCVLLVHHAAPVLVVCLHPVLQQQQACHQADQFHNNSVVQSVVLVVQQDFDQPPNDTQHHDDPQWGWGHDNVPFKTWIWGRVDVQIWIWIDGNSHNVRIAACCVVVVDPDRIDGPVRVVVVVVVVCVVVVWDSNDNHTPPPPCPPVNVVVVVVVVVVVVVVVVVVVVVVCVVVVD

InterPro domains:
  IPR018958 Knr4/Smi1-like domain [PF09346] (2-106)
  IPR037883 Knr4/Smi1-like domain superfamily [G3DSA:3.40.1580.10] (1-137)
  IPR037883 Knr4/Smi1-like domain superfamily [SSF160631] (2-103)

Radius of gyration: 21.53 Å; chains: 1; bounding box: 67×40×47 Å

Sequence (183 aa):
MTEADVDKIESELGITLPMDYREIVLHFPVRFEAGTTDGFLWDDAAALIERNRELTSARKPWGVELQPLPEQYFFIGDDKAGWQYLIDTTSEPSLVYIMEYESIERIQPISTYLNADKEHVLLSEWFHDYLKTYRDDGVDITAKKFPASEPTLGGLFVLFAFCCLIALVFVLLTIGIEMIQGK